Protein AF-H0EQE5-F1 (afdb_monomer_lite)

pLDDT: mean 72.57, std 26.14, range [27.83, 98.12]

Radius of gyration: 31.65 Å; chains: 1; bounding box: 50×111×102 Å

Foldseek 3Di:
DDDDDDDDDDDDDDDDDDDDDDDDDDPDCPPPPQVVCVVVLVLLVVLLVLLVVLLVLLVVLVVVDDPVVVVSVLLSVLSNLSSVLSVLSSVLCVVQVVQVVVLSVLCVLLSVLSVLLSVLLCVLSVDPVDDSVCSPPVSQVVSCVLLVHGSSVSSVLSSQLSVLSSCSSVVPPPRDPVSNVVSSVSSVSSCVSSVHDDDDDDDDDPDDPDDPPPPDDDPDDDPVSVVVVVVVVVVPPDDDDDDDDDDDDDDDDDDDDDD

Secondary structure (DSSP, 8-state):
-----------------------PPP----S-SSSTTHHHHHHHHHHHHHHHHHHHHHHHHHHSS-GGGTHHHHHHHHHHHHHHHHHHHHHHTTTSTTTHHHHHHHHHHHHHHHHHHHHHHHHHHT-TTS-HHHHHHHHHHHHHHHHTS-HHHHHHHHHHHHHHHHHHHHT-TT--HHHHHHHHHHHHHHHHHTTPPPPPSSS--PPPS---------PPPPHHHHHHHHHHHHGGG-----------PPP----PPP-

Organism: Glarea lozoyensis (strain ATCC 74030 / MF5533) (NCBI:txid1104152)

Structure (mmCIF, N/CA/C/O backbone):
data_AF-H0EQE5-F1
#
_entry.id   AF-H0EQE5-F1
#
loop_
_atom_site.group_PDB
_atom_site.id
_atom_site.type_symbol
_atom_site.label_atom_id
_atom_site.label_alt_id
_atom_site.label_comp_id
_atom_site.label_asym_id
_atom_site.label_entity_id
_atom_site.label_seq_id
_atom_site.pdbx_PDB_ins_code
_atom_site.Cartn_x
_atom_site.Cartn_y
_atom_site.Cartn_z
_atom_site.occupancy
_atom_site.B_iso_or_equiv
_atom_site.auth_seq_id
_atom_site.auth_comp_id
_atom_site.auth_asym_id
_atom_site.auth_atom_id
_atom_site.pdbx_PDB_model_num
ATOM 1 N N . MET A 1 1 ? 6.680 -78.510 -63.481 1.00 36.31 1 MET A N 1
ATOM 2 C CA . MET A 1 1 ? 7.639 -79.628 -63.321 1.00 36.31 1 MET A CA 1
ATOM 3 C C . MET A 1 1 ? 8.228 -79.570 -61.915 1.00 36.31 1 MET A C 1
ATOM 5 O O . MET A 1 1 ? 8.227 -78.499 -61.325 1.00 36.31 1 MET A O 1
ATOM 9 N N . ILE A 1 2 ? 8.617 -80.723 -61.370 1.00 36.06 2 ILE A N 1
ATOM 10 C CA . ILE A 1 2 ? 9.057 -80.965 -59.977 1.00 36.06 2 ILE A CA 1
ATOM 11 C C . ILE A 1 2 ? 10.550 -80.561 -59.876 1.00 36.06 2 ILE A C 1
ATOM 13 O O . ILE A 1 2 ? 11.268 -80.850 -60.827 1.00 36.06 2 ILE A O 1
ATOM 17 N N . THR A 1 3 ? 11.022 -79.754 -58.911 1.00 33.78 3 THR A N 1
ATOM 18 C CA . THR A 1 3 ? 11.684 -80.092 -57.608 1.00 33.78 3 THR A CA 1
ATOM 19 C C . THR A 1 3 ? 12.048 -78.770 -56.868 1.00 33.78 3 THR A C 1
ATOM 21 O O . THR A 1 3 ? 11.994 -77.715 -57.491 1.00 33.78 3 THR A O 1
ATOM 24 N N . SER A 1 4 ? 12.461 -78.675 -55.590 1.00 31.16 4 SER A N 1
ATOM 25 C CA . SER A 1 4 ? 12.313 -79.493 -54.360 1.00 31.16 4 SER A CA 1
ATOM 26 C C . SER A 1 4 ? 12.673 -78.639 -53.108 1.00 31.16 4 SER A C 1
ATOM 28 O O . SER A 1 4 ? 13.214 -77.544 -53.229 1.00 31.16 4 SER A O 1
ATOM 30 N N . ARG A 1 5 ? 12.395 -79.141 -51.893 1.00 36.81 5 ARG A N 1
ATOM 31 C CA . ARG A 1 5 ? 12.959 -78.700 -50.581 1.00 36.81 5 ARG A CA 1
ATOM 32 C C . ARG A 1 5 ? 14.069 -79.696 -50.139 1.00 36.81 5 ARG A C 1
ATOM 34 O O . ARG A 1 5 ? 14.199 -80.689 -50.858 1.00 36.81 5 ARG A O 1
ATOM 41 N N . PRO A 1 6 ? 14.832 -79.544 -49.020 1.00 47.31 6 PRO A N 1
ATOM 42 C CA . PRO A 1 6 ? 14.685 -78.677 -47.825 1.00 47.31 6 PRO A CA 1
ATOM 43 C C . PRO A 1 6 ? 15.927 -77.751 -47.617 1.00 47.31 6 PRO A C 1
ATOM 45 O O . PRO A 1 6 ? 16.469 -77.327 -48.628 1.00 47.31 6 PRO A O 1
ATOM 48 N N . SER A 1 7 ? 16.413 -77.289 -46.445 1.00 32.81 7 SER A N 1
ATOM 49 C CA . SER A 1 7 ? 16.148 -77.539 -45.002 1.00 32.81 7 SER A CA 1
ATOM 50 C C . SER A 1 7 ? 16.642 -76.390 -44.089 1.00 32.81 7 SER A C 1
ATOM 52 O O . SER A 1 7 ? 17.459 -75.570 -44.493 1.00 32.81 7 SER A O 1
ATOM 54 N N . SER A 1 8 ? 16.210 -76.398 -42.821 1.00 38.22 8 SER A N 1
ATOM 55 C CA . SER A 1 8 ? 16.889 -75.784 -41.654 1.00 38.22 8 SER A CA 1
ATOM 56 C C . SER A 1 8 ? 17.230 -76.917 -40.660 1.00 38.22 8 SER A C 1
ATOM 58 O O . SER A 1 8 ? 16.536 -77.936 -40.725 1.00 38.22 8 SER A O 1
ATOM 60 N N . PRO A 1 9 ? 18.242 -76.807 -39.764 1.00 44.25 9 PRO A N 1
ATOM 61 C CA . PRO A 1 9 ? 18.035 -76.047 -38.514 1.00 44.25 9 PRO A CA 1
ATOM 62 C C . PRO A 1 9 ? 19.282 -75.419 -37.830 1.00 44.25 9 PRO A C 1
ATOM 64 O O . PRO A 1 9 ? 20.389 -75.926 -37.930 1.00 44.25 9 PRO A O 1
ATOM 67 N N . GLY A 1 10 ? 19.027 -74.410 -36.982 1.00 32.12 10 GLY A N 1
ATOM 68 C CA . GLY A 1 10 ? 19.696 -74.216 -35.679 1.00 32.12 10 GLY A CA 1
ATOM 69 C C . GLY A 1 10 ? 21.098 -73.582 -35.612 1.00 32.12 10 GLY A C 1
ATOM 70 O O . GLY A 1 10 ? 22.036 -74.066 -36.225 1.00 32.12 10 GLY A O 1
ATOM 71 N N . ILE A 1 11 ? 21.252 -72.565 -34.746 1.00 34.12 11 ILE A N 1
ATOM 72 C CA . ILE A 1 11 ? 22.139 -72.576 -33.554 1.00 34.12 11 ILE A CA 1
ATOM 73 C C . ILE A 1 11 ? 21.967 -71.265 -32.740 1.00 34.12 11 ILE A C 1
ATOM 75 O O . ILE A 1 11 ? 22.243 -70.169 -33.208 1.00 34.12 11 ILE A O 1
ATOM 79 N N . ILE A 1 12 ? 21.431 -71.430 -31.523 1.00 34.59 12 ILE A N 1
ATOM 80 C CA . ILE A 1 12 ? 21.779 -70.798 -30.227 1.00 34.59 12 ILE A CA 1
ATOM 81 C C . ILE A 1 12 ? 22.145 -69.288 -30.178 1.00 34.59 12 ILE A C 1
ATOM 83 O O . ILE A 1 12 ? 23.171 -68.845 -30.684 1.00 34.59 12 ILE A O 1
ATOM 87 N N . ARG A 1 13 ? 21.372 -68.519 -29.386 1.00 38.59 13 ARG A N 1
ATOM 88 C CA . ARG A 1 13 ? 21.734 -67.170 -28.885 1.00 38.59 13 ARG A CA 1
ATOM 89 C C . ARG A 1 13 ? 22.815 -67.226 -27.791 1.00 38.59 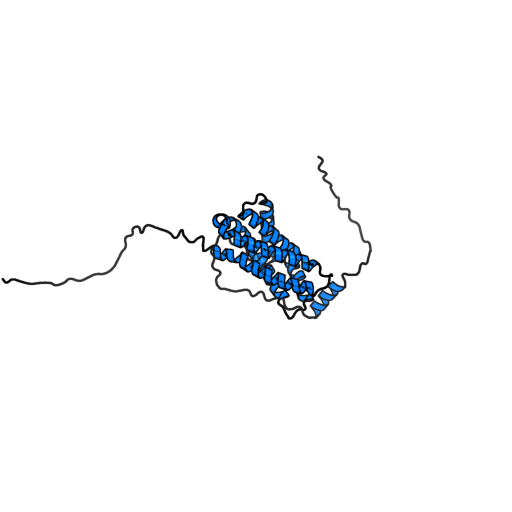13 ARG A C 1
ATOM 91 O O . ARG A 1 13 ? 22.736 -68.100 -26.930 1.00 38.59 13 ARG A O 1
ATOM 98 N N . PRO A 1 14 ? 23.625 -66.164 -27.655 1.00 36.44 14 PRO A N 1
ATOM 99 C CA . PRO A 1 14 ? 23.920 -65.593 -26.336 1.00 36.44 14 PRO A CA 1
ATOM 100 C C . PRO A 1 14 ? 23.514 -64.105 -26.219 1.00 36.44 14 PRO A C 1
ATOM 102 O O . PRO A 1 14 ? 22.784 -63.577 -27.059 1.00 36.44 14 PRO A O 1
ATOM 105 N N . ARG A 1 15 ? 23.854 -63.465 -25.089 1.00 29.44 15 ARG A N 1
ATOM 106 C CA . ARG A 1 15 ? 23.076 -62.378 -24.462 1.00 29.44 15 ARG A CA 1
ATOM 107 C C . ARG A 1 15 ? 23.956 -61.209 -23.965 1.00 29.44 15 ARG A C 1
ATOM 109 O O . ARG A 1 15 ? 24.900 -61.454 -23.233 1.00 29.44 15 ARG A O 1
ATOM 116 N N . MET A 1 16 ? 23.489 -59.979 -24.239 1.00 27.83 16 MET A N 1
ATOM 117 C CA . MET A 1 16 ? 23.736 -58.680 -23.555 1.00 27.83 16 MET A CA 1
ATOM 118 C C . MET A 1 16 ? 25.103 -57.952 -23.616 1.00 27.83 16 MET A C 1
ATOM 120 O O . MET A 1 16 ? 26.104 -58.453 -23.129 1.00 27.83 16 MET A O 1
ATOM 124 N N . HIS A 1 17 ? 24.992 -56.664 -24.009 1.00 31.02 17 HIS A N 1
ATOM 125 C CA . HIS A 1 17 ? 25.819 -55.477 -23.671 1.00 31.02 17 HIS A CA 1
ATOM 126 C C . HIS A 1 17 ? 27.288 -55.463 -24.181 1.00 31.02 17 HIS A C 1
ATOM 128 O O . HIS A 1 17 ? 27.866 -56.509 -24.431 1.00 31.02 17 HIS A O 1
ATOM 134 N N . VAL A 1 18 ? 27.940 -54.321 -24.461 1.00 32.47 18 VAL A N 1
ATOM 135 C CA . VAL A 1 18 ? 27.847 -52.950 -23.898 1.00 32.47 18 VAL A CA 1
ATOM 136 C C . VAL A 1 18 ? 27.966 -51.850 -24.988 1.00 32.47 18 VAL A C 1
ATOM 138 O O . VAL A 1 18 ? 28.614 -52.053 -26.005 1.00 32.47 18 VAL A O 1
ATOM 141 N N . ASN A 1 19 ? 27.318 -50.706 -24.727 1.00 31.19 19 ASN A N 1
ATOM 142 C CA . ASN A 1 19 ? 27.433 -49.327 -25.254 1.00 31.19 19 ASN A CA 1
ATOM 143 C C . ASN A 1 19 ? 28.415 -48.984 -26.401 1.00 31.19 19 ASN A C 1
ATOM 145 O O . ASN A 1 19 ? 29.608 -49.256 -26.311 1.00 31.19 19 ASN A O 1
ATOM 149 N N . ASN A 1 20 ? 27.959 -48.114 -27.316 1.00 32.44 20 ASN A N 1
ATOM 150 C CA . ASN A 1 20 ? 28.706 -46.887 -27.623 1.00 32.44 20 ASN A CA 1
ATOM 151 C C . ASN A 1 20 ? 27.755 -45.721 -27.969 1.00 32.44 20 ASN A C 1
ATOM 153 O O . ASN A 1 20 ? 26.658 -45.940 -28.483 1.00 32.44 20 ASN A O 1
ATOM 157 N N . GLU A 1 21 ? 28.163 -44.499 -27.645 1.00 33.28 21 GLU A N 1
ATOM 158 C CA . GLU A 1 21 ? 27.393 -43.260 -27.823 1.00 33.28 21 GLU A CA 1
ATOM 159 C C . GLU A 1 21 ? 27.530 -42.708 -29.256 1.00 33.28 21 GLU A C 1
ATOM 161 O O . GLU A 1 21 ? 28.538 -42.970 -29.906 1.00 33.28 21 GLU A O 1
ATOM 166 N N . LEU A 1 22 ? 26.566 -41.898 -29.731 1.00 33.06 22 LEU A N 1
ATOM 167 C CA . LEU A 1 22 ? 26.829 -40.530 -30.230 1.00 33.06 22 LEU A CA 1
ATOM 168 C C . LEU A 1 22 ? 25.540 -39.768 -30.640 1.00 33.06 22 LEU A C 1
ATOM 170 O O . LEU A 1 22 ? 24.749 -40.230 -31.454 1.00 33.06 22 LEU A O 1
ATOM 174 N N . VAL A 1 23 ? 25.426 -38.535 -30.130 1.00 33.84 23 VAL A N 1
ATOM 175 C CA . VAL A 1 23 ? 24.697 -37.364 -30.678 1.00 33.84 23 VAL A CA 1
ATOM 176 C C . VAL A 1 23 ? 23.202 -37.518 -31.022 1.00 33.84 23 VAL A C 1
ATOM 178 O O . VAL A 1 23 ? 22.802 -37.599 -32.182 1.00 33.84 23 VAL A O 1
ATOM 181 N N . ALA A 1 24 ? 22.354 -37.320 -30.009 1.00 32.19 24 ALA A N 1
ATOM 182 C CA . ALA A 1 24 ? 21.075 -36.637 -30.212 1.00 32.19 24 ALA A CA 1
ATOM 183 C C . ALA A 1 24 ? 21.314 -35.114 -30.195 1.00 32.19 24 ALA A C 1
ATOM 185 O O . ALA A 1 24 ? 21.783 -34.567 -29.195 1.00 32.19 24 ALA A O 1
ATOM 186 N N . THR A 1 25 ? 21.021 -34.418 -31.295 1.00 34.53 25 THR A N 1
ATOM 187 C CA . THR A 1 25 ? 21.253 -32.969 -31.410 1.00 34.53 25 THR A CA 1
ATOM 188 C C . THR A 1 25 ? 20.262 -32.185 -30.550 1.00 34.53 25 THR A C 1
ATOM 190 O O . THR A 1 25 ? 19.047 -32.284 -30.721 1.00 34.53 25 THR A O 1
ATOM 193 N N . SER A 1 26 ? 20.776 -31.372 -29.630 1.00 35.97 26 SER A N 1
ATOM 194 C CA . SER A 1 26 ? 19.971 -30.615 -28.674 1.00 35.97 26 SER A CA 1
ATOM 195 C C . SER A 1 26 ? 19.148 -29.498 -29.336 1.00 35.97 26 SER 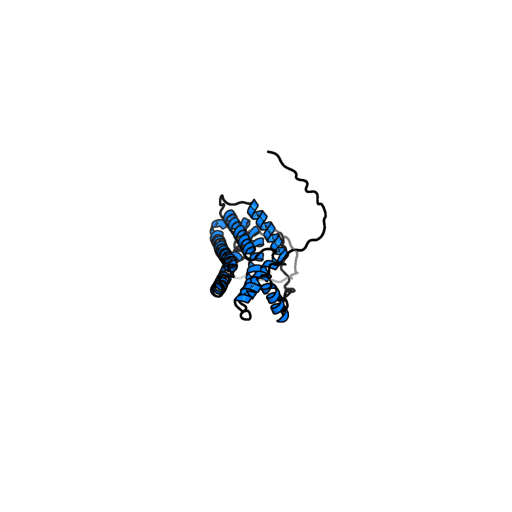A C 1
ATOM 197 O O . SER A 1 26 ? 19.675 -28.507 -29.838 1.00 35.97 26 SER A O 1
ATOM 199 N N . ARG A 1 27 ? 17.818 -29.599 -29.241 1.00 35.41 27 ARG A N 1
ATOM 200 C CA . ARG A 1 27 ? 16.918 -28.435 -29.240 1.00 35.41 27 ARG A CA 1
ATOM 201 C C . ARG A 1 27 ? 16.346 -28.297 -27.834 1.00 35.41 27 ARG A C 1
ATOM 203 O O . ARG A 1 27 ? 15.413 -29.004 -27.473 1.00 35.41 27 ARG A O 1
ATOM 210 N N . GLY A 1 28 ? 16.974 -27.445 -27.025 1.00 34.62 28 GLY A N 1
ATOM 211 C CA . GLY A 1 28 ? 16.567 -27.223 -25.636 1.00 34.62 28 GLY A CA 1
ATOM 212 C C . GLY A 1 28 ? 15.251 -26.439 -25.511 1.00 34.62 28 GLY A C 1
ATOM 213 O O . GLY A 1 28 ? 14.863 -25.733 -26.447 1.00 34.62 28 GLY A O 1
ATOM 214 N N . PRO A 1 29 ? 14.578 -26.507 -24.348 1.00 37.12 29 PRO A N 1
ATOM 215 C CA . PRO A 1 29 ? 13.386 -25.717 -24.066 1.00 37.12 29 PRO A CA 1
ATOM 216 C C . PRO A 1 29 ? 13.771 -24.260 -23.761 1.00 37.12 29 PRO A C 1
ATOM 218 O O . PRO A 1 29 ? 13.918 -23.860 -22.612 1.00 37.12 29 PRO A O 1
ATOM 221 N N . VAL A 1 30 ? 13.929 -23.440 -24.803 1.00 41.47 30 VAL A N 1
ATOM 222 C CA . VAL A 1 30 ? 14.151 -21.980 -24.665 1.00 41.47 30 VAL A CA 1
ATOM 223 C C . VAL A 1 30 ? 12.817 -21.219 -24.509 1.00 41.47 30 VAL A C 1
ATOM 225 O O . VAL A 1 30 ? 12.789 -20.005 -24.324 1.00 41.47 30 VAL A O 1
ATOM 228 N N . THR A 1 31 ? 11.686 -21.927 -24.549 1.00 43.16 31 THR A N 1
ATOM 229 C CA . THR A 1 31 ? 10.334 -21.355 -24.605 1.00 43.16 31 THR A CA 1
ATOM 230 C C . THR A 1 31 ? 9.519 -21.510 -23.320 1.00 43.16 31 THR A C 1
ATOM 232 O O . THR A 1 31 ? 8.299 -21.562 -23.420 1.00 43.16 31 THR A O 1
ATOM 235 N N . ASP A 1 32 ? 10.135 -21.537 -22.127 1.00 39.06 32 ASP A N 1
ATOM 236 C CA . ASP A 1 32 ? 9.383 -21.214 -20.897 1.00 39.06 32 ASP A CA 1
ATOM 237 C C . ASP A 1 32 ? 10.188 -20.638 -19.709 1.00 39.06 32 ASP A C 1
ATOM 239 O O . ASP A 1 32 ? 10.160 -21.141 -18.592 1.00 39.06 32 ASP A O 1
ATOM 243 N N . VAL A 1 33 ? 10.893 -19.523 -19.922 1.00 40.47 33 VAL A N 1
ATOM 244 C CA . VAL A 1 33 ? 11.322 -18.638 -18.806 1.00 40.47 33 VAL A CA 1
ATOM 245 C C . VAL A 1 33 ? 10.348 -17.452 -18.638 1.00 40.47 33 VAL A C 1
ATOM 247 O O . VAL A 1 33 ? 10.479 -16.629 -17.731 1.00 40.47 33 VAL A O 1
ATOM 250 N N . CYS A 1 34 ? 9.353 -17.347 -19.526 1.00 37.09 34 CYS A N 1
ATOM 251 C CA . CYS A 1 34 ? 8.417 -16.225 -19.589 1.00 37.09 34 CYS A CA 1
ATOM 252 C C . CYS A 1 34 ? 7.026 -16.539 -19.019 1.00 37.09 34 CYS A C 1
ATOM 254 O O . CYS A 1 34 ? 6.435 -15.619 -18.456 1.00 37.09 34 CYS A O 1
ATOM 256 N N . ALA A 1 35 ? 6.497 -17.769 -19.119 1.00 34.75 35 ALA A N 1
ATOM 257 C CA . ALA A 1 35 ? 5.221 -18.103 -18.476 1.00 34.75 35 ALA A CA 1
ATOM 258 C C . ALA A 1 35 ? 5.436 -18.430 -16.991 1.00 34.75 35 ALA A C 1
ATOM 260 O O . ALA A 1 35 ? 4.709 -17.892 -16.158 1.00 34.75 35 ALA A O 1
ATOM 261 N N . LEU A 1 36 ? 6.535 -19.122 -16.654 1.00 39.19 36 LEU A N 1
ATOM 262 C CA . LEU A 1 36 ? 7.015 -19.331 -15.272 1.00 39.19 36 LEU A CA 1
ATOM 263 C C . LEU A 1 36 ? 7.180 -18.039 -14.436 1.00 39.19 36 LEU A C 1
ATOM 265 O O . LEU A 1 36 ? 7.209 -18.097 -13.212 1.00 39.19 36 LEU A O 1
ATOM 269 N N . ARG A 1 37 ? 7.263 -16.860 -15.071 1.00 49.75 37 ARG A N 1
ATOM 270 C CA . ARG A 1 37 ? 7.261 -15.558 -14.377 1.00 49.75 37 ARG A CA 1
ATOM 271 C C . ARG A 1 37 ? 5.883 -14.934 -14.198 1.00 49.75 37 ARG A C 1
ATOM 273 O O . ARG A 1 37 ? 5.746 -14.097 -13.315 1.00 49.75 37 ARG A O 1
ATOM 280 N N . MET A 1 38 ? 4.869 -15.280 -14.994 1.00 45.75 38 MET A N 1
ATOM 281 C CA . MET A 1 38 ? 3.547 -14.653 -14.842 1.00 45.75 38 MET A CA 1
ATOM 282 C C . MET A 1 38 ? 2.873 -15.039 -13.523 1.00 45.75 38 MET A C 1
ATOM 284 O O . MET A 1 38 ? 2.169 -14.212 -12.954 1.00 45.75 38 MET A O 1
ATOM 288 N N . GLU A 1 39 ? 3.165 -16.226 -12.990 1.00 48.41 39 GLU A N 1
ATOM 289 C CA . GLU A 1 39 ? 2.720 -16.667 -11.662 1.00 48.41 39 GLU A CA 1
ATOM 290 C C . GLU A 1 39 ? 3.280 -15.785 -10.529 1.00 48.41 39 GLU A C 1
ATOM 292 O O . GLU A 1 39 ? 2.546 -15.439 -9.606 1.00 48.41 39 GLU A O 1
ATOM 297 N N . GLU A 1 40 ? 4.520 -15.291 -10.644 1.00 48.34 40 GLU A N 1
ATOM 298 C CA . GLU A 1 40 ? 5.070 -14.291 -9.712 1.00 48.34 40 GLU A CA 1
ATOM 299 C C . GLU A 1 40 ? 4.361 -12.923 -9.838 1.00 48.34 40 GLU A C 1
ATOM 301 O O . GLU A 1 40 ? 4.185 -12.212 -8.845 1.00 48.34 40 GLU A O 1
ATOM 306 N N . LEU A 1 41 ? 3.900 -12.555 -11.043 1.00 57.00 41 LEU A N 1
ATOM 307 C CA . LEU A 1 41 ? 3.197 -11.288 -11.300 1.00 57.00 41 LEU A CA 1
ATOM 308 C C . LEU A 1 41 ? 1.776 -11.251 -10.714 1.00 57.00 41 LEU A C 1
ATOM 310 O O . LEU A 1 41 ? 1.280 -10.160 -10.413 1.00 57.00 41 LEU A O 1
ATOM 314 N N . PHE A 1 42 ? 1.139 -12.406 -10.468 1.00 61.88 42 PHE A N 1
ATOM 315 C CA . PHE A 1 42 ? -0.127 -12.465 -9.720 1.00 61.88 42 PHE A CA 1
ATOM 316 C C . PHE A 1 42 ? -0.001 -11.882 -8.307 1.00 61.88 42 PHE A C 1
ATOM 318 O O . PHE A 1 42 ? -1.008 -11.436 -7.756 1.00 61.88 42 PHE A O 1
ATOM 325 N N . GLY A 1 43 ? 1.211 -11.813 -7.740 1.00 79.38 43 GLY A N 1
ATOM 326 C CA . GLY A 1 43 ? 1.459 -11.173 -6.449 1.00 79.38 43 GLY A CA 1
ATOM 327 C C . GLY A 1 43 ? 0.972 -9.721 -6.398 1.00 79.38 43 GLY A C 1
ATOM 328 O O . GLY A 1 43 ? 0.341 -9.330 -5.420 1.00 79.38 43 GLY A O 1
ATOM 329 N N . CYS A 1 44 ? 1.166 -8.933 -7.463 1.00 90.31 44 CYS A N 1
ATOM 330 C CA . CYS A 1 44 ? 0.663 -7.556 -7.507 1.00 90.31 44 CYS A CA 1
ATOM 331 C C . CYS A 1 44 ? -0.872 -7.511 -7.470 1.00 90.31 44 CYS A C 1
ATOM 333 O O . CYS A 1 44 ? -1.453 -6.831 -6.627 1.00 90.31 44 CYS A O 1
ATOM 335 N N . TRP A 1 45 ? -1.542 -8.281 -8.330 1.00 91.56 45 TRP A N 1
ATOM 336 C CA . TRP A 1 45 ? -3.006 -8.287 -8.416 1.00 91.56 45 TRP A CA 1
ATOM 337 C C . TRP A 1 45 ? -3.683 -8.865 -7.164 1.00 91.56 45 TRP A C 1
ATOM 339 O O . TRP A 1 45 ? -4.684 -8.327 -6.685 1.00 91.56 45 TRP A O 1
ATOM 349 N N . GLN A 1 46 ? -3.131 -9.940 -6.592 1.00 91.25 46 GLN A N 1
ATOM 350 C CA . GLN A 1 46 ? -3.644 -10.545 -5.363 1.00 91.25 46 GLN A CA 1
ATOM 351 C C . GLN A 1 46 ? -3.555 -9.567 -4.186 1.00 91.25 46 GLN A C 1
ATOM 353 O O . GLN A 1 46 ? -4.510 -9.431 -3.419 1.00 91.25 46 GLN A O 1
ATOM 358 N N . GLU A 1 47 ? -2.431 -8.866 -4.056 1.00 92.94 47 GLU A N 1
ATOM 359 C CA . GLU A 1 47 ? -2.221 -7.917 -2.968 1.00 92.94 47 GLU A CA 1
ATOM 360 C C . GLU A 1 47 ? -2.975 -6.592 -3.197 1.00 92.94 47 GLU A C 1
ATOM 362 O O . GLU A 1 47 ? -3.447 -6.013 -2.222 1.00 92.94 47 GLU A O 1
ATOM 367 N N . ALA A 1 48 ? -3.256 -6.190 -4.446 1.00 96.50 48 ALA A N 1
ATOM 368 C CA . ALA A 1 48 ? -4.214 -5.116 -4.749 1.00 96.50 48 ALA A CA 1
ATOM 369 C C . ALA A 1 48 ? -5.630 -5.454 -4.245 1.00 96.50 48 ALA A C 1
ATOM 371 O O . ALA A 1 48 ? -6.267 -4.658 -3.558 1.00 96.50 48 ALA A O 1
ATOM 372 N N . ARG A 1 49 ? -6.108 -6.680 -4.505 1.00 95.81 49 ARG A N 1
ATOM 373 C CA . ARG A 1 49 ? -7.405 -7.159 -3.986 1.00 95.81 49 ARG A CA 1
ATOM 374 C C . ARG A 1 49 ? -7.428 -7.293 -2.462 1.00 95.81 49 ARG A C 1
ATOM 376 O O . ARG A 1 49 ? -8.496 -7.185 -1.863 1.00 95.81 49 ARG A O 1
ATOM 383 N N . ARG A 1 50 ? -6.281 -7.546 -1.822 1.00 95.19 50 ARG A N 1
ATOM 384 C CA . ARG A 1 50 ? -6.164 -7.514 -0.356 1.00 95.19 50 ARG A CA 1
ATOM 385 C C . ARG A 1 50 ? -6.269 -6.079 0.163 1.00 95.19 50 ARG A C 1
ATOM 387 O O . ARG A 1 50 ? -7.012 -5.846 1.112 1.00 95.19 50 ARG A O 1
ATOM 394 N N . ALA A 1 51 ? -5.591 -5.137 -0.490 1.00 97.69 51 ALA A N 1
ATOM 395 C CA . ALA A 1 51 ? -5.662 -3.718 -0.164 1.00 97.69 51 ALA A CA 1
ATOM 396 C C . ALA A 1 51 ? -7.095 -3.165 -0.294 1.00 97.69 51 ALA A C 1
ATOM 398 O O . ALA A 1 51 ? -7.514 -2.449 0.605 1.00 97.69 51 ALA A O 1
ATOM 399 N N . ASP A 1 52 ? -7.880 -3.572 -1.304 1.00 97.75 52 ASP A N 1
ATOM 400 C CA . ASP A 1 52 ? -9.310 -3.202 -1.419 1.00 97.75 52 ASP A CA 1
ATOM 401 C C . ASP A 1 52 ? -10.150 -3.640 -0.217 1.00 97.75 52 ASP A C 1
ATOM 403 O O . ASP A 1 52 ? -10.976 -2.887 0.292 1.00 97.75 52 ASP A O 1
ATOM 407 N N . LYS A 1 53 ? -9.974 -4.889 0.231 1.00 97.25 53 LYS A N 1
ATOM 408 C CA . LYS A 1 53 ? -10.720 -5.413 1.384 1.00 97.25 53 LYS A CA 1
ATOM 409 C C . LYS A 1 53 ? -10.372 -4.639 2.650 1.00 97.25 53 LYS A C 1
ATOM 411 O O . LYS A 1 53 ? -11.256 -4.302 3.434 1.00 97.25 53 LYS A O 1
ATOM 416 N N . ILE A 1 54 ? -9.085 -4.344 2.825 1.00 97.94 54 ILE A N 1
ATOM 417 C CA . ILE A 1 54 ? -8.584 -3.581 3.964 1.00 97.94 54 ILE A CA 1
ATOM 418 C C . ILE A 1 54 ? -9.097 -2.141 3.906 1.00 97.94 54 ILE A C 1
ATOM 420 O O . ILE A 1 54 ? -9.625 -1.677 4.909 1.00 97.94 54 ILE A O 1
ATOM 424 N N . SER A 1 55 ? -9.024 -1.448 2.764 1.00 97.44 55 SER A N 1
ATOM 425 C CA . SER A 1 55 ? -9.557 -0.085 2.639 1.00 97.44 55 SER A CA 1
ATOM 426 C C . SER A 1 55 ? -11.070 -0.038 2.856 1.00 97.44 55 SER A C 1
ATOM 428 O O . SER A 1 55 ? -11.538 0.842 3.569 1.00 97.44 55 SER A O 1
ATOM 430 N N . ALA A 1 56 ? -11.834 -1.017 2.361 1.00 97.38 56 ALA A N 1
ATOM 431 C CA . ALA A 1 56 ? -13.269 -1.111 2.633 1.00 97.38 56 ALA A CA 1
ATOM 432 C C . ALA A 1 56 ? -13.583 -1.268 4.136 1.00 97.38 56 ALA A C 1
ATOM 434 O O . ALA A 1 56 ? -14.482 -0.601 4.645 1.00 97.38 56 ALA A O 1
ATOM 435 N N . ARG A 1 57 ? -12.827 -2.095 4.876 1.00 96.12 57 ARG A N 1
ATOM 436 C CA . ARG A 1 57 ? -12.987 -2.225 6.339 1.00 96.12 57 ARG A CA 1
ATOM 437 C C . ARG A 1 57 ? -12.512 -0.977 7.088 1.00 96.12 57 ARG A C 1
ATOM 439 O O . ARG A 1 57 ? -13.210 -0.520 7.985 1.00 96.12 57 ARG A O 1
ATOM 446 N N . LEU A 1 58 ? -11.387 -0.380 6.690 1.00 96.19 58 LEU A N 1
ATOM 447 C CA . LEU A 1 58 ? -10.896 0.890 7.241 1.00 96.19 58 LEU A CA 1
ATOM 448 C C . LEU A 1 58 ? -11.879 2.045 7.014 1.00 96.19 58 LEU A C 1
ATOM 450 O O . LEU A 1 58 ? -11.985 2.919 7.867 1.00 96.19 58 LEU A O 1
ATOM 454 N N . LEU A 1 59 ? -12.603 2.052 5.893 1.00 95.88 59 LEU A N 1
ATOM 455 C CA . LEU A 1 59 ? -13.635 3.043 5.605 1.00 95.88 59 LEU A CA 1
ATOM 456 C C . LEU A 1 59 ? -14.809 2.930 6.586 1.00 95.88 59 LEU A C 1
ATOM 458 O O . LEU A 1 59 ? -15.224 3.957 7.111 1.00 95.88 59 LEU A O 1
ATOM 462 N N . VAL A 1 60 ? -15.280 1.710 6.879 1.00 95.06 60 VAL A N 1
ATOM 463 C CA . VAL A 1 60 ? -16.307 1.462 7.913 1.00 95.06 60 VAL A CA 1
ATOM 464 C C . VAL A 1 60 ? -15.800 1.893 9.291 1.00 95.06 60 VAL A C 1
ATOM 466 O O . VAL A 1 60 ? -16.470 2.648 9.985 1.00 95.06 60 VAL A O 1
ATOM 469 N N . ILE A 1 61 ? -14.578 1.494 9.657 1.00 94.12 61 ILE A N 1
ATOM 470 C CA . ILE A 1 61 ? -13.931 1.907 10.912 1.00 94.12 61 ILE A CA 1
ATOM 471 C C . ILE A 1 61 ? -13.877 3.444 11.023 1.00 94.12 61 ILE A C 1
ATOM 473 O O . ILE A 1 61 ? -14.169 3.991 12.080 1.00 94.12 61 ILE A O 1
ATOM 477 N N . ARG A 1 62 ? -13.566 4.154 9.929 1.00 93.69 62 ARG A N 1
ATOM 478 C CA . ARG A 1 62 ? -13.532 5.626 9.877 1.00 93.69 62 ARG A CA 1
ATOM 479 C C . ARG A 1 62 ? -14.914 6.276 10.004 1.00 93.69 62 ARG A C 1
ATOM 481 O O . ARG A 1 62 ? -14.989 7.397 10.479 1.00 93.69 62 ARG A O 1
ATOM 488 N N . THR A 1 63 ? -15.985 5.652 9.513 1.00 93.00 63 THR A N 1
ATOM 489 C CA . THR A 1 63 ? -17.343 6.232 9.591 1.00 93.00 63 THR A CA 1
ATOM 490 C C . THR A 1 63 ? -18.021 6.011 10.939 1.00 93.00 63 THR A C 1
ATOM 492 O O . THR A 1 63 ? -18.946 6.742 11.264 1.00 93.00 63 THR A O 1
ATOM 495 N N . GLU A 1 64 ? -17.560 5.025 11.707 1.00 92.56 64 GLU A N 1
ATOM 496 C CA . GLU A 1 64 ? -18.093 4.647 13.026 1.00 92.56 64 GLU A CA 1
ATOM 497 C C . GLU A 1 64 ? -17.277 5.242 14.197 1.00 92.56 64 GLU A C 1
ATOM 499 O O . GLU A 1 64 ? -17.602 5.016 15.361 1.00 92.56 64 GLU A O 1
ATOM 504 N N . LEU A 1 65 ? -16.192 5.973 13.908 1.00 90.81 65 LEU A N 1
ATOM 505 C CA . LEU A 1 65 ? -15.312 6.605 14.895 1.00 90.81 65 LEU A CA 1
ATOM 506 C C . LEU A 1 65 ? -15.284 8.129 14.721 1.00 90.81 65 LEU A C 1
ATOM 508 O O . LEU A 1 65 ? -15.255 8.635 13.601 1.00 90.81 65 LEU A O 1
ATOM 512 N N . ASP A 1 66 ? -15.242 8.844 15.846 1.00 82.25 66 ASP A N 1
ATOM 513 C CA . ASP A 1 66 ? -15.249 10.311 15.893 1.00 82.25 66 ASP A CA 1
ATOM 514 C C . ASP A 1 66 ? -13.991 10.962 15.279 1.00 82.25 66 ASP A C 1
ATOM 516 O O . ASP A 1 66 ? -12.953 10.327 15.069 1.00 82.25 66 ASP A O 1
ATOM 520 N N . GLU A 1 67 ? -14.040 12.286 15.093 1.00 72.00 67 GLU A N 1
ATOM 521 C CA . GLU A 1 67 ? -12.954 13.104 14.522 1.00 72.00 67 GLU A CA 1
ATOM 522 C C . GLU A 1 67 ? -11.591 12.925 15.221 1.00 72.00 67 GLU A C 1
ATOM 524 O O . GLU A 1 67 ? -10.549 13.035 14.580 1.00 72.00 67 GLU A O 1
ATOM 529 N N . HIS A 1 68 ? -11.572 12.530 16.500 1.00 74.50 68 HIS A N 1
ATOM 530 C CA . HIS A 1 68 ? -10.362 12.214 17.275 1.00 74.50 68 HIS A CA 1
ATOM 531 C C . HIS A 1 68 ? -9.446 11.143 16.633 1.00 74.50 68 HIS A C 1
ATOM 533 O O . HIS A 1 68 ? -8.289 10.995 17.036 1.00 74.50 68 HIS A O 1
ATOM 539 N N . TYR A 1 69 ? -9.923 10.400 15.628 1.00 78.75 69 TYR A N 1
ATOM 540 C CA . TYR A 1 69 ? -9.163 9.371 14.916 1.00 78.75 69 TYR A CA 1
ATOM 541 C C . TYR A 1 69 ? -8.738 9.779 13.488 1.00 78.75 69 TYR A C 1
ATOM 543 O O . TYR A 1 69 ? -8.613 8.919 12.615 1.00 78.75 69 TYR A O 1
ATOM 551 N N . GLU A 1 70 ? -8.433 11.063 13.237 1.00 77.94 70 GLU A N 1
ATOM 552 C CA . GLU A 1 70 ? -7.995 11.593 11.920 1.00 77.94 70 GLU A CA 1
ATOM 553 C C . GLU A 1 70 ? -6.940 10.730 11.195 1.00 77.94 70 GLU A C 1
ATOM 555 O O . GLU A 1 70 ? -6.947 10.582 9.969 1.00 77.94 70 GLU A O 1
ATOM 560 N N . HIS A 1 71 ? -6.040 10.111 11.964 1.00 85.75 71 HIS A N 1
ATOM 561 C CA . HIS A 1 71 ? -4.962 9.246 11.490 1.00 85.75 71 HIS A CA 1
ATOM 562 C C . HIS A 1 71 ? -5.443 7.981 10.738 1.00 85.75 71 HIS A C 1
ATOM 564 O O . HIS A 1 71 ? -4.665 7.420 9.959 1.00 85.75 71 HIS A O 1
ATOM 570 N N . ILE A 1 72 ? -6.718 7.579 10.865 1.00 93.38 72 ILE A N 1
ATOM 571 C CA . ILE A 1 72 ? -7.340 6.549 10.009 1.00 93.38 72 ILE A CA 1
ATOM 572 C C . ILE A 1 72 ? -7.304 6.977 8.541 1.00 93.38 72 ILE A C 1
ATOM 574 O O . ILE A 1 72 ? -6.920 6.187 7.677 1.00 93.38 72 ILE A O 1
ATOM 578 N N . SER A 1 73 ? -7.650 8.234 8.248 1.00 93.44 73 SER A N 1
ATOM 579 C CA . SER A 1 73 ? -7.720 8.757 6.878 1.00 93.44 73 SER A CA 1
ATOM 580 C C . SER A 1 73 ? -6.365 8.709 6.170 1.00 93.44 73 SER A C 1
ATOM 582 O O . SER A 1 73 ? -6.310 8.438 4.971 1.00 93.44 73 SER A O 1
ATOM 584 N N . ALA A 1 74 ? -5.267 8.900 6.910 1.00 94.69 74 ALA A N 1
ATOM 585 C CA . ALA A 1 74 ? -3.914 8.769 6.377 1.00 94.69 74 ALA A CA 1
ATOM 586 C C . ALA A 1 74 ? -3.587 7.318 5.983 1.00 94.69 74 ALA A C 1
ATOM 588 O O . ALA A 1 74 ? -3.096 7.083 4.880 1.00 94.69 74 ALA A O 1
ATOM 589 N N . VAL A 1 75 ? -3.895 6.332 6.837 1.00 96.62 75 VAL A N 1
ATOM 590 C CA . VAL A 1 75 ? -3.678 4.911 6.503 1.00 96.62 75 VAL A CA 1
ATOM 591 C C . VAL A 1 75 ? -4.586 4.478 5.351 1.00 96.62 75 VAL A C 1
ATOM 593 O O . VAL A 1 75 ? -4.098 3.883 4.395 1.00 96.62 75 VAL A O 1
ATOM 596 N N . LEU A 1 76 ? -5.877 4.823 5.394 1.00 97.19 76 LEU A N 1
ATOM 597 C CA . LEU A 1 76 ? -6.851 4.509 4.345 1.00 97.19 76 LEU A CA 1
ATOM 598 C C . LEU A 1 76 ? -6.391 5.021 2.969 1.00 97.19 76 LEU A C 1
ATOM 600 O O . LEU A 1 76 ? -6.318 4.241 2.019 1.00 97.19 76 LEU A O 1
ATOM 604 N N . LYS A 1 77 ? -6.006 6.302 2.880 1.00 96.88 77 LYS A N 1
ATOM 605 C CA . LYS A 1 77 ? -5.516 6.937 1.647 1.00 96.88 77 LYS A CA 1
ATOM 606 C C . LYS A 1 77 ? -4.337 6.183 1.033 1.00 96.88 77 LYS A C 1
ATOM 608 O O . LYS A 1 77 ? -4.331 5.941 -0.175 1.00 96.88 77 LYS A O 1
ATOM 613 N N . GLU A 1 78 ? -3.338 5.824 1.838 1.00 97.69 78 GLU A N 1
ATOM 614 C CA . GLU A 1 78 ? -2.138 5.154 1.331 1.00 97.69 78 GLU A CA 1
ATOM 615 C C . GLU A 1 78 ? -2.383 3.658 1.040 1.00 97.69 78 GLU A C 1
ATOM 617 O O . GLU A 1 78 ? -1.809 3.120 0.093 1.00 97.69 78 GLU A O 1
ATOM 622 N N . VAL A 1 79 ? -3.309 2.989 1.743 1.00 98.06 79 VAL A N 1
ATOM 623 C CA . VAL A 1 79 ? -3.778 1.637 1.369 1.00 98.06 79 VAL A CA 1
ATOM 624 C C . VAL A 1 79 ? -4.461 1.669 -0.003 1.00 98.06 79 VAL A C 1
ATOM 626 O O . VAL A 1 79 ? -4.083 0.899 -0.887 1.00 98.06 79 VAL A O 1
ATOM 629 N N . GLU A 1 80 ? -5.396 2.593 -0.240 1.00 98.12 80 GLU A N 1
ATOM 630 C CA . GLU A 1 80 ? -6.036 2.763 -1.553 1.00 98.12 80 GLU A CA 1
ATOM 631 C C . GLU A 1 80 ? -5.036 3.143 -2.656 1.00 98.12 80 GLU A C 1
ATOM 633 O O . GLU A 1 80 ? -5.124 2.649 -3.781 1.00 98.12 80 GLU A O 1
ATOM 638 N N . CYS A 1 81 ? -4.072 4.015 -2.344 1.00 97.88 81 CYS A N 1
ATOM 639 C CA . CYS A 1 81 ? -3.001 4.397 -3.262 1.00 97.88 81 CYS A CA 1
ATOM 640 C C . CYS A 1 81 ? -2.183 3.173 -3.687 1.00 97.88 81 CYS A C 1
ATOM 642 O O . CYS A 1 81 ? -2.008 2.925 -4.881 1.00 97.88 81 CYS A O 1
ATOM 644 N N . SER A 1 82 ? -1.780 2.349 -2.717 1.00 97.50 82 SER A N 1
ATOM 645 C CA . SER A 1 82 ? -1.049 1.111 -2.971 1.00 97.50 82 SER A CA 1
ATOM 646 C C . SER A 1 82 ? -1.872 0.106 -3.789 1.00 97.50 82 SER A C 1
ATOM 648 O O . SER A 1 82 ? -1.338 -0.515 -4.706 1.00 97.50 82 SER A O 1
ATOM 650 N N . SER A 1 83 ? -3.187 0.017 -3.546 1.00 97.81 83 SER A N 1
ATOM 651 C CA . SER A 1 83 ? -4.115 -0.806 -4.330 1.00 97.81 83 SER A CA 1
ATOM 652 C C . SER A 1 83 ? -4.132 -0.403 -5.811 1.00 97.81 83 SER A C 1
ATOM 654 O O . SER A 1 83 ? -4.009 -1.261 -6.688 1.00 97.81 83 SER A O 1
ATOM 656 N N . ARG A 1 84 ? -4.250 0.901 -6.105 1.00 97.94 84 ARG A N 1
ATOM 657 C CA . ARG A 1 84 ? -4.213 1.433 -7.481 1.00 97.94 84 ARG A CA 1
ATOM 658 C C . ARG A 1 84 ? -2.878 1.116 -8.160 1.00 97.94 84 ARG A C 1
ATOM 660 O O . ARG A 1 84 ? -2.871 0.432 -9.178 1.00 97.94 84 ARG A O 1
ATOM 667 N N . LEU A 1 85 ? -1.762 1.478 -7.524 1.00 97.62 85 LEU A N 1
ATOM 668 C CA . LEU A 1 85 ? -0.410 1.269 -8.060 1.00 97.62 85 LEU A CA 1
ATOM 669 C C . LEU A 1 85 ? -0.085 -0.208 -8.344 1.00 97.62 85 LEU A C 1
ATOM 671 O O . LEU A 1 85 ? 0.643 -0.512 -9.289 1.00 97.62 85 LEU A O 1
ATOM 675 N N . LEU A 1 86 ? -0.616 -1.138 -7.544 1.00 96.44 86 LEU A N 1
ATOM 676 C CA . LEU A 1 86 ? -0.450 -2.574 -7.773 1.00 96.44 86 LEU A CA 1
ATOM 677 C C . LEU A 1 86 ? -1.244 -3.090 -8.986 1.00 96.44 86 LEU A C 1
ATOM 679 O O . LEU A 1 86 ? -0.754 -3.995 -9.665 1.00 96.44 86 LEU A O 1
ATOM 683 N N . ARG A 1 87 ? -2.422 -2.522 -9.293 1.00 95.44 87 ARG A N 1
ATOM 684 C CA . ARG A 1 87 ? -3.127 -2.803 -10.562 1.00 95.44 87 ARG A CA 1
ATOM 685 C C . ARG A 1 87 ? -2.395 -2.195 -11.742 1.00 95.44 87 ARG A C 1
ATOM 687 O O . ARG A 1 87 ? -2.116 -2.920 -12.687 1.00 95.44 87 ARG A O 1
ATOM 694 N N . ASP A 1 88 ? -2.000 -0.927 -11.637 1.00 94.75 88 ASP A N 1
ATOM 695 C CA . ASP A 1 88 ? -1.263 -0.235 -12.695 1.00 94.75 88 ASP A CA 1
ATOM 696 C C . ASP A 1 88 ? -0.000 -1.027 -13.082 1.00 94.75 88 ASP A C 1
ATOM 698 O O . ASP A 1 88 ? 0.262 -1.258 -14.259 1.00 94.75 88 ASP A O 1
ATOM 702 N N . LEU A 1 89 ? 0.760 -1.533 -12.102 1.00 93.94 89 LEU A N 1
ATOM 703 C CA . LEU A 1 89 ? 1.895 -2.429 -12.358 1.00 93.94 89 LEU A CA 1
ATOM 704 C C . LEU A 1 89 ? 1.490 -3.715 -13.083 1.00 93.94 89 LEU A C 1
ATOM 706 O O . LEU A 1 89 ? 2.143 -4.084 -14.061 1.00 93.94 89 LEU A O 1
ATOM 710 N N . TYR A 1 90 ? 0.432 -4.382 -12.615 1.00 92.81 90 TYR A N 1
ATOM 711 C CA . TYR A 1 90 ? -0.063 -5.624 -13.207 1.00 92.81 90 TYR A CA 1
ATOM 712 C C . TYR A 1 90 ? -0.473 -5.438 -14.675 1.00 92.81 90 TYR A C 1
ATOM 714 O O . TYR A 1 90 ? -0.013 -6.185 -15.541 1.00 92.81 90 TYR A O 1
ATOM 722 N N . ASP A 1 91 ? -1.250 -4.396 -14.966 1.00 92.75 91 ASP A N 1
ATOM 723 C CA . ASP A 1 91 ? -1.748 -4.071 -16.305 1.00 92.75 91 ASP A CA 1
ATOM 724 C C . ASP A 1 91 ? -0.619 -3.620 -17.254 1.00 92.75 91 ASP A C 1
ATOM 726 O O . ASP A 1 91 ? -0.679 -3.843 -18.467 1.00 92.75 91 ASP A O 1
ATOM 730 N N . LEU A 1 92 ? 0.467 -3.052 -16.715 1.00 92.75 92 LEU A N 1
ATOM 731 C CA . LEU A 1 92 ? 1.660 -2.681 -17.478 1.00 92.75 92 LEU A CA 1
ATOM 732 C C . LEU A 1 92 ? 2.598 -3.862 -17.796 1.00 92.75 92 LEU A C 1
ATOM 734 O O . LEU A 1 92 ? 3.378 -3.766 -18.752 1.00 92.75 92 LEU A O 1
ATOM 738 N N . PHE A 1 93 ? 2.561 -4.980 -17.059 1.00 90.31 93 PHE A N 1
ATOM 739 C CA . PHE A 1 93 ? 3.487 -6.097 -17.308 1.00 90.31 93 PHE A CA 1
ATOM 740 C C . PHE A 1 93 ? 3.351 -6.729 -18.713 1.00 90.31 93 PHE A C 1
ATOM 742 O O . PHE A 1 93 ? 4.388 -6.951 -19.349 1.00 90.31 93 PHE A O 1
ATOM 749 N N . PRO A 1 94 ? 2.143 -6.983 -19.270 1.00 89.62 94 PRO A N 1
ATOM 750 C CA . PRO A 1 94 ? 1.989 -7.484 -20.640 1.00 89.62 94 PRO A CA 1
ATOM 751 C C . PRO A 1 94 ? 2.491 -6.505 -21.710 1.00 89.62 94 PRO A C 1
ATOM 753 O O . PRO A 1 94 ? 2.967 -6.940 -22.763 1.00 89.62 94 PRO A O 1
ATOM 756 N N . ILE A 1 95 ? 2.413 -5.200 -21.437 1.00 92.38 95 ILE A N 1
ATOM 757 C CA . ILE A 1 95 ? 2.849 -4.123 -22.337 1.00 92.38 95 ILE A CA 1
ATOM 758 C C . ILE A 1 95 ? 4.382 -4.024 -22.339 1.00 92.38 95 ILE A C 1
ATOM 760 O O . ILE A 1 95 ? 5.009 -3.844 -23.383 1.00 92.38 95 ILE A O 1
ATOM 764 N N . TYR A 1 96 ? 5.009 -4.194 -21.174 1.00 91.44 96 TYR A N 1
ATOM 765 C CA . TYR A 1 96 ? 6.442 -3.979 -20.970 1.00 91.44 96 TYR A CA 1
ATOM 766 C C . TYR A 1 96 ? 7.221 -5.261 -20.628 1.00 91.44 96 TYR A C 1
ATOM 768 O O . TYR A 1 96 ? 8.239 -5.198 -19.939 1.00 91.44 96 TYR A O 1
ATOM 776 N N . ARG A 1 97 ? 6.796 -6.420 -21.162 1.00 88.94 97 ARG A N 1
ATOM 777 C CA . ARG A 1 97 ? 7.360 -7.766 -20.890 1.00 88.94 97 ARG A CA 1
ATOM 778 C C . ARG A 1 97 ? 8.890 -7.841 -20.851 1.00 88.94 97 ARG A C 1
ATOM 780 O O . ARG A 1 97 ? 9.443 -8.450 -19.943 1.00 88.94 97 ARG A O 1
ATOM 787 N N . SER A 1 98 ? 9.589 -7.197 -21.789 1.00 88.94 98 SER A N 1
ATOM 788 C CA . SER A 1 98 ? 11.063 -7.199 -21.849 1.00 88.94 98 SER A CA 1
ATOM 789 C C . SER A 1 98 ? 11.750 -6.467 -20.686 1.00 88.94 98 SER A C 1
ATOM 791 O O . SER A 1 98 ? 12.933 -6.690 -20.438 1.00 88.94 98 SER A O 1
ATOM 793 N N . ARG A 1 99 ? 11.023 -5.607 -19.960 1.00 88.62 99 ARG A N 1
ATOM 794 C CA . ARG A 1 99 ? 11.492 -4.841 -18.792 1.00 88.62 99 ARG A CA 1
ATOM 795 C C . ARG A 1 99 ? 11.011 -5.405 -17.454 1.00 88.62 99 ARG A C 1
ATOM 797 O O . ARG A 1 99 ? 11.608 -5.082 -16.433 1.00 88.62 99 ARG A O 1
ATOM 804 N N . VAL A 1 100 ? 10.011 -6.291 -17.446 1.00 88.94 100 VAL A N 1
ATOM 805 C CA . VAL A 1 100 ? 9.532 -6.993 -16.237 1.00 88.94 100 VAL A CA 1
ATOM 806 C C . VAL A 1 100 ? 10.670 -7.592 -15.383 1.00 88.94 100 VAL A C 1
ATOM 808 O O . VAL A 1 100 ? 10.645 -7.389 -14.168 1.00 88.94 100 VAL A O 1
ATOM 811 N N . PRO A 1 101 ? 11.725 -8.229 -15.944 1.00 86.12 101 PRO A N 1
ATOM 812 C CA . PRO A 1 101 ? 12.836 -8.747 -15.138 1.00 86.12 101 PRO A CA 1
ATOM 813 C C . PRO A 1 101 ? 13.548 -7.691 -14.276 1.00 86.12 101 PRO A C 1
ATOM 815 O O . PRO A 1 101 ? 14.061 -8.025 -13.214 1.00 86.12 101 PRO A O 1
ATOM 818 N N . MET A 1 102 ? 13.566 -6.423 -14.708 1.00 87.50 102 MET A N 1
ATOM 819 C CA . MET A 1 102 ? 14.230 -5.324 -13.994 1.00 87.50 102 MET A CA 1
ATOM 820 C C . MET A 1 102 ? 13.462 -4.913 -12.731 1.00 87.50 102 MET A C 1
ATOM 822 O O . MET A 1 102 ? 14.073 -4.524 -11.739 1.00 87.50 102 MET A O 1
ATOM 826 N N . VAL A 1 103 ? 12.128 -5.010 -12.755 1.00 90.12 103 VAL A N 1
ATOM 827 C CA . VAL A 1 103 ? 11.271 -4.655 -11.612 1.00 90.12 103 VAL A CA 1
ATOM 828 C C . VAL A 1 103 ? 11.016 -5.817 -10.659 1.00 90.12 103 VAL A C 1
ATOM 830 O O . VAL A 1 103 ? 10.829 -5.573 -9.468 1.00 90.12 103 VAL A O 1
ATOM 833 N N . LEU A 1 104 ? 11.074 -7.068 -11.133 1.00 87.31 104 LEU A N 1
ATOM 834 C CA . LEU A 1 104 ? 10.899 -8.255 -10.284 1.00 87.31 104 LEU A CA 1
ATOM 835 C C . LEU A 1 104 ? 11.863 -8.269 -9.086 1.00 87.31 104 LEU A C 1
ATOM 837 O O . LEU A 1 104 ? 11.440 -8.584 -7.978 1.00 87.31 104 LEU A O 1
ATOM 841 N N . TYR A 1 105 ? 13.114 -7.836 -9.274 1.00 85.81 105 TYR A N 1
ATOM 842 C CA . TYR A 1 105 ? 14.095 -7.693 -8.190 1.00 85.81 105 TYR A CA 1
ATOM 843 C C . TYR A 1 105 ? 13.590 -6.812 -7.030 1.00 85.81 105 TYR A C 1
ATOM 845 O O . TYR A 1 105 ? 13.697 -7.188 -5.862 1.00 85.81 105 TYR A O 1
ATOM 853 N N . TYR A 1 106 ? 12.991 -5.660 -7.342 1.00 90.69 106 TYR A N 1
ATOM 854 C CA . TYR A 1 106 ? 12.433 -4.756 -6.334 1.00 90.69 106 TYR A CA 1
ATOM 855 C C . TYR A 1 106 ? 11.115 -5.296 -5.760 1.00 90.69 106 TYR A C 1
ATOM 857 O O . TYR A 1 106 ? 10.899 -5.244 -4.549 1.00 90.69 106 TYR A O 1
ATOM 865 N N . LEU A 1 107 ? 10.255 -5.892 -6.592 1.00 90.69 107 LEU A N 1
ATOM 866 C CA . LEU A 1 107 ? 8.977 -6.464 -6.155 1.00 90.69 107 LEU A CA 1
ATOM 867 C C . LEU A 1 107 ? 9.154 -7.652 -5.193 1.00 90.69 107 LEU A C 1
ATOM 869 O O . LEU A 1 107 ? 8.418 -7.738 -4.212 1.00 90.69 107 LEU A O 1
ATOM 873 N N . GLN A 1 108 ? 10.173 -8.498 -5.380 1.00 87.50 108 GLN A N 1
ATOM 874 C CA . GLN A 1 108 ? 10.532 -9.579 -4.442 1.00 87.50 108 GLN A CA 1
ATOM 875 C C . GLN A 1 108 ? 10.978 -9.061 -3.055 1.00 87.50 108 GLN A C 1
ATOM 877 O O . GLN A 1 108 ? 10.907 -9.788 -2.056 1.00 87.50 108 GLN A O 1
ATOM 882 N N . ILE A 1 109 ? 11.410 -7.798 -2.963 1.00 87.75 109 ILE A N 1
ATOM 883 C CA . ILE A 1 109 ? 11.722 -7.115 -1.700 1.00 87.75 109 ILE A CA 1
ATOM 884 C C . ILE A 1 109 ? 10.451 -6.500 -1.100 1.00 87.75 109 ILE A C 1
ATOM 886 O O . ILE A 1 109 ? 10.151 -6.740 0.072 1.00 87.75 109 ILE A O 1
ATOM 890 N N . ILE A 1 110 ? 9.705 -5.734 -1.902 1.00 91.38 110 ILE A N 1
ATOM 891 C CA . ILE A 1 110 ? 8.564 -4.917 -1.465 1.00 91.38 110 ILE A CA 1
ATOM 892 C C . ILE A 1 110 ? 7.351 -5.793 -1.117 1.00 91.38 110 ILE A C 1
ATOM 894 O O . ILE A 1 110 ? 6.864 -5.736 0.017 1.00 91.38 110 ILE A O 1
ATOM 898 N N . LEU A 1 111 ? 6.886 -6.633 -2.053 1.00 91.81 111 LEU A N 1
ATOM 899 C CA . LEU A 1 111 ? 5.614 -7.357 -1.935 1.00 91.81 111 LEU A CA 1
ATOM 900 C C . LEU A 1 111 ? 5.531 -8.245 -0.683 1.00 91.81 111 LEU A C 1
ATOM 902 O O . LEU A 1 111 ? 4.507 -8.166 -0.011 1.00 91.81 111 LEU A O 1
ATOM 906 N N . PRO A 1 112 ? 6.559 -9.022 -0.273 1.00 89.88 112 PRO A N 1
ATOM 907 C CA . PRO A 1 112 ? 6.458 -9.828 0.946 1.00 89.88 112 PRO A CA 1
ATOM 908 C C . PRO A 1 112 ? 6.274 -8.988 2.216 1.00 89.88 112 PRO A C 1
ATOM 910 O O . PRO A 1 112 ? 5.498 -9.368 3.092 1.00 89.88 112 PRO A O 1
ATOM 913 N N . THR A 1 113 ? 6.939 -7.828 2.308 1.00 92.19 113 THR A N 1
ATOM 914 C CA . THR A 1 113 ? 6.810 -6.932 3.474 1.00 92.19 113 THR A CA 1
ATOM 915 C C . THR A 1 113 ? 5.427 -6.284 3.543 1.00 92.19 113 THR A C 1
ATOM 917 O O . THR A 1 113 ? 4.834 -6.194 4.620 1.00 92.19 113 THR A O 1
ATOM 920 N N . MET A 1 114 ? 4.886 -5.887 2.387 1.00 94.06 114 MET A N 1
ATOM 921 C CA . MET A 1 114 ? 3.540 -5.329 2.250 1.00 94.06 114 MET A CA 1
ATOM 922 C C . MET A 1 114 ? 2.463 -6.382 2.531 1.00 94.06 114 MET A C 1
ATOM 924 O O . MET A 1 114 ? 1.555 -6.141 3.323 1.00 94.06 114 MET A O 1
ATOM 928 N N . CYS A 1 115 ? 2.614 -7.578 1.964 1.00 92.44 115 CYS A N 1
ATOM 929 C CA . CYS A 1 115 ? 1.723 -8.714 2.162 1.00 92.44 115 CYS A CA 1
ATOM 930 C C . CYS A 1 115 ? 1.659 -9.146 3.633 1.00 92.44 115 CYS A C 1
ATOM 932 O O . CYS A 1 115 ? 0.567 -9.375 4.153 1.00 92.44 115 CYS A O 1
ATOM 934 N N . LYS A 1 116 ? 2.804 -9.199 4.335 1.00 92.25 116 LYS A N 1
ATOM 935 C CA . LYS A 1 116 ? 2.844 -9.460 5.782 1.00 92.25 116 LYS A CA 1
ATOM 936 C C . LYS A 1 116 ? 2.071 -8.390 6.553 1.00 92.25 116 LYS A C 1
ATOM 938 O O . LYS A 1 116 ? 1.146 -8.748 7.270 1.00 92.25 116 LYS A O 1
ATOM 943 N N . THR A 1 117 ? 2.370 -7.104 6.329 1.00 95.50 117 THR A N 1
ATOM 944 C CA . THR A 1 117 ? 1.645 -5.986 6.967 1.00 95.50 117 THR A CA 1
ATOM 945 C C . THR A 1 117 ? 0.139 -6.097 6.745 1.00 95.50 117 THR A C 1
ATOM 947 O O . THR A 1 117 ? -0.626 -6.021 7.698 1.00 95.50 117 THR A O 1
ATOM 950 N N . MET A 1 118 ? -0.297 -6.311 5.503 1.00 96.38 118 MET A N 1
ATOM 951 C CA . MET A 1 118 ? -1.717 -6.379 5.170 1.00 96.38 118 MET A CA 1
ATOM 952 C C . MET A 1 118 ? -2.410 -7.609 5.765 1.00 96.38 118 MET A C 1
ATOM 954 O O . MET A 1 118 ? -3.520 -7.475 6.264 1.00 96.38 118 MET A O 1
ATOM 958 N N . ARG A 1 119 ? -1.766 -8.786 5.777 1.00 94.50 119 ARG A N 1
ATOM 959 C CA . ARG A 1 119 ? -2.290 -9.969 6.487 1.00 94.50 119 ARG A CA 1
ATOM 960 C C . ARG A 1 119 ? -2.423 -9.712 7.984 1.00 94.50 119 ARG A C 1
ATOM 962 O O . ARG A 1 119 ? -3.428 -10.102 8.564 1.00 94.50 119 ARG A O 1
ATOM 969 N N . ASP A 1 120 ? -1.452 -9.034 8.587 1.00 94.88 120 ASP A N 1
ATOM 970 C CA . ASP A 1 120 ? -1.508 -8.705 10.009 1.00 94.88 120 ASP A CA 1
ATOM 971 C C . ASP A 1 120 ? -2.626 -7.692 10.308 1.00 94.88 120 ASP A C 1
ATOM 973 O O . ASP A 1 120 ? -3.326 -7.853 11.298 1.00 94.88 120 ASP A O 1
ATOM 977 N N . MET A 1 121 ? -2.873 -6.708 9.429 1.00 97.19 121 MET A N 1
ATOM 978 C CA . MET A 1 121 ? -4.051 -5.827 9.527 1.00 97.19 121 MET A CA 1
ATOM 979 C C . MET A 1 121 ? -5.361 -6.619 9.463 1.00 97.19 121 MET A C 1
ATOM 981 O O . MET A 1 121 ? -6.260 -6.368 10.263 1.00 97.19 121 MET A O 1
ATOM 985 N N . THR A 1 122 ? -5.460 -7.591 8.544 1.00 96.25 122 THR A N 1
ATOM 986 C CA . THR A 1 122 ? -6.640 -8.460 8.396 1.00 96.25 122 THR A CA 1
ATOM 987 C C . THR A 1 122 ? -7.006 -9.146 9.718 1.00 96.25 122 THR A C 1
ATOM 989 O O . THR A 1 122 ? -8.177 -9.161 10.079 1.00 96.25 122 THR A O 1
ATOM 992 N N . ILE A 1 123 ? -6.014 -9.625 10.484 1.00 96.25 123 ILE A N 1
ATOM 993 C CA . ILE A 1 123 ? -6.222 -10.290 11.787 1.00 96.25 123 ILE A CA 1
ATOM 994 C C . ILE A 1 123 ? -6.951 -9.392 12.800 1.00 96.25 123 ILE A C 1
ATOM 996 O O . ILE A 1 123 ? -7.657 -9.916 13.655 1.00 96.25 123 ILE A O 1
ATOM 1000 N N . TYR A 1 124 ? -6.801 -8.067 12.726 1.00 96.19 124 TYR A N 1
ATOM 1001 C CA . TYR A 1 124 ? -7.482 -7.142 13.637 1.00 96.19 124 TYR A CA 1
ATOM 1002 C C . TYR A 1 124 ? -8.830 -6.663 13.083 1.00 96.19 124 TYR A C 1
ATOM 1004 O O . TYR A 1 124 ? -9.829 -6.730 13.788 1.00 96.19 124 TYR A O 1
ATOM 1012 N N . ILE A 1 125 ? -8.888 -6.219 11.822 1.00 95.00 125 ILE A N 1
ATOM 1013 C CA . ILE A 1 125 ? -10.096 -5.597 11.232 1.00 95.00 125 ILE A CA 1
ATOM 1014 C C . ILE A 1 125 ? -11.199 -6.598 10.841 1.00 95.00 125 ILE A C 1
ATOM 1016 O O . ILE A 1 125 ? -12.309 -6.189 10.496 1.00 95.00 125 ILE A O 1
ATOM 1020 N N . GLU A 1 126 ? -10.894 -7.898 10.837 1.00 93.44 126 GLU A N 1
ATOM 1021 C CA . GLU A 1 126 ? -11.857 -9.000 10.667 1.00 93.44 126 GLU A CA 1
ATOM 1022 C C . GLU A 1 126 ? -12.110 -9.753 11.994 1.00 93.44 126 GLU A C 1
ATOM 1024 O O . GLU A 1 126 ? -12.716 -10.820 11.989 1.00 93.44 126 GLU A O 1
ATOM 1029 N N . ASN A 1 127 ? -11.650 -9.227 13.140 1.00 93.94 127 ASN A N 1
ATOM 1030 C CA . ASN A 1 127 ? -11.877 -9.846 14.447 1.00 93.94 127 ASN A CA 1
ATOM 1031 C C . ASN A 1 127 ? -13.134 -9.290 15.129 1.00 93.94 127 ASN A C 1
ATOM 1033 O O . ASN A 1 127 ? -13.084 -8.278 15.831 1.00 93.94 127 ASN A O 1
ATOM 1037 N N . ASP A 1 128 ? -14.243 -10.009 14.975 1.00 92.06 128 ASP A N 1
ATOM 1038 C CA . ASP A 1 128 ? -15.544 -9.663 15.559 1.00 92.06 128 ASP A CA 1
ATOM 1039 C C . ASP A 1 128 ? -15.578 -9.717 17.105 1.00 92.06 128 ASP A C 1
ATOM 1041 O O . ASP A 1 128 ? -16.542 -9.256 17.710 1.00 92.06 128 ASP A O 1
ATOM 1045 N N . ALA A 1 129 ? -14.533 -10.238 17.768 1.00 94.12 129 ALA A N 1
ATOM 1046 C CA . ALA A 1 129 ? -14.396 -10.171 19.228 1.00 94.12 129 ALA A CA 1
ATOM 1047 C C . ALA A 1 129 ? -13.839 -8.823 19.735 1.00 94.12 129 ALA A C 1
ATOM 1049 O O . ALA A 1 129 ? -13.811 -8.594 20.943 1.00 94.12 129 ALA A O 1
ATOM 1050 N N . LEU A 1 130 ? -13.373 -7.943 18.841 1.00 92.94 130 LEU A N 1
ATOM 1051 C CA . LEU A 1 130 ? -12.908 -6.591 19.166 1.00 92.94 130 LEU A CA 1
ATOM 1052 C C . LEU A 1 130 ? -13.956 -5.554 18.753 1.00 92.94 130 LEU A C 1
ATOM 1054 O O . LEU A 1 130 ? -14.532 -5.655 17.667 1.00 92.94 130 LEU A O 1
ATOM 1058 N N . THR A 1 131 ? -14.145 -4.510 19.567 1.00 95.12 131 THR A N 1
ATOM 1059 C CA . THR A 1 131 ? -14.960 -3.355 19.158 1.00 95.12 131 THR A CA 1
ATOM 1060 C C . THR A 1 131 ? -14.300 -2.628 17.985 1.00 95.12 131 THR A C 1
ATOM 1062 O O . THR A 1 131 ? -13.084 -2.697 17.814 1.00 95.12 131 THR A O 1
ATOM 1065 N N . ILE A 1 132 ? -15.067 -1.876 17.191 1.00 94.19 132 ILE A N 1
ATOM 1066 C CA . ILE A 1 132 ? -14.539 -1.116 16.041 1.00 94.19 132 ILE A CA 1
ATOM 1067 C C . ILE A 1 132 ? -13.384 -0.176 16.447 1.00 94.19 132 ILE A C 1
ATOM 1069 O O . ILE A 1 132 ? -12.389 -0.054 15.728 1.00 94.19 132 ILE A O 1
ATOM 1073 N N . LYS A 1 133 ? -13.471 0.420 17.644 1.00 93.75 133 LYS A N 1
ATOM 1074 C CA . LYS A 1 133 ? -12.398 1.216 18.250 1.00 93.75 133 LYS A CA 1
ATOM 1075 C C . LYS A 1 133 ? -11.147 0.376 18.519 1.00 93.75 133 LYS A C 1
ATOM 1077 O O . LYS A 1 133 ? -10.051 0.781 18.135 1.00 93.75 133 LYS A O 1
ATOM 1082 N N . ASP A 1 134 ? -11.292 -0.792 19.136 1.00 94.06 134 ASP A N 1
ATOM 1083 C CA . ASP A 1 134 ? -10.152 -1.643 19.500 1.00 94.06 134 ASP A CA 1
ATOM 1084 C C . ASP A 1 134 ? -9.498 -2.280 18.267 1.00 94.06 134 ASP A C 1
ATOM 1086 O O . ASP A 1 134 ? -8.270 -2.350 18.193 1.00 94.06 134 ASP A O 1
ATOM 1090 N N . GLN A 1 135 ? -10.295 -2.654 17.256 1.00 95.06 135 GLN A N 1
ATOM 1091 C CA . GLN A 1 135 ? -9.806 -3.082 15.940 1.00 95.06 135 GLN A CA 1
ATOM 1092 C C . GLN A 1 135 ? -8.856 -2.037 15.342 1.00 95.06 135 GLN A C 1
ATOM 1094 O O . GLN A 1 135 ? -7.806 -2.401 14.812 1.00 95.06 135 GLN A O 1
ATOM 1099 N N . TRP A 1 136 ? -9.182 -0.744 15.459 1.00 95.44 136 TRP A N 1
ATOM 1100 C CA . TRP A 1 136 ? -8.299 0.336 15.024 1.00 95.44 136 TRP A CA 1
ATOM 1101 C C . TRP A 1 136 ? -7.079 0.519 15.932 1.00 95.44 136 TRP A C 1
ATOM 1103 O O . TRP A 1 136 ? -5.941 0.413 15.466 1.00 95.44 136 TRP A O 1
ATOM 1113 N N . VAL A 1 137 ? -7.304 0.813 17.216 1.00 94.31 137 VAL A N 1
ATOM 1114 C CA . VAL A 1 137 ? -6.257 1.245 18.156 1.00 94.31 137 VAL A C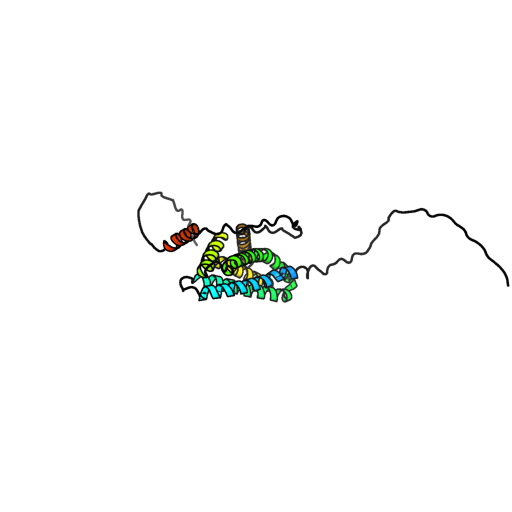A 1
ATOM 1115 C C . VAL A 1 137 ? -5.201 0.156 18.331 1.00 94.31 137 VAL A C 1
ATOM 1117 O O . VAL A 1 137 ? -4.006 0.428 18.191 1.00 94.31 137 VAL A O 1
ATOM 1120 N N . VAL A 1 138 ? -5.621 -1.093 18.562 1.00 94.81 138 VAL A N 1
ATOM 1121 C CA . VAL A 1 138 ? -4.695 -2.216 18.764 1.00 94.81 138 VAL A CA 1
ATOM 1122 C C . VAL A 1 138 ? -3.908 -2.493 17.484 1.00 94.81 138 VAL A C 1
ATOM 1124 O O . VAL A 1 138 ? -2.683 -2.613 17.545 1.00 94.81 138 VAL A O 1
ATOM 1127 N N . MET A 1 139 ? -4.561 -2.527 16.317 1.00 95.94 139 MET A N 1
ATOM 1128 C CA . MET A 1 139 ? -3.876 -2.711 15.033 1.00 95.94 139 MET A CA 1
ATOM 1129 C C . MET A 1 139 ? -2.843 -1.610 14.784 1.00 95.94 139 MET A C 1
ATOM 1131 O O . MET A 1 139 ? -1.678 -1.908 14.513 1.00 95.94 139 MET A O 1
ATOM 1135 N N . ASN A 1 140 ? -3.248 -0.340 14.855 1.00 94.69 140 ASN A N 1
ATOM 1136 C CA . ASN A 1 140 ? -2.379 0.779 14.513 1.00 94.69 140 ASN A CA 1
ATOM 1137 C C . ASN A 1 140 ? -1.163 0.845 15.451 1.00 94.69 140 ASN A C 1
ATOM 1139 O O . ASN A 1 140 ? -0.035 1.001 14.974 1.00 94.69 140 ASN A O 1
ATOM 1143 N N . ASN A 1 141 ? -1.362 0.632 16.755 1.00 93.69 141 ASN A N 1
ATOM 1144 C CA . ASN A 1 141 ? -0.286 0.639 17.746 1.00 93.69 141 ASN A CA 1
ATOM 1145 C C . ASN A 1 141 ? 0.660 -0.560 17.573 1.00 93.69 141 ASN A C 1
ATOM 1147 O O . ASN A 1 141 ? 1.871 -0.373 17.414 1.00 93.69 141 ASN A O 1
ATOM 1151 N N . ARG A 1 142 ? 0.127 -1.793 17.535 1.00 93.56 142 ARG A N 1
ATOM 1152 C CA . ARG A 1 142 ? 0.938 -3.021 17.413 1.00 93.56 142 ARG A CA 1
ATOM 1153 C C . ARG A 1 142 ? 1.711 -3.048 16.100 1.00 93.56 142 ARG A C 1
ATOM 1155 O O . ARG A 1 142 ? 2.902 -3.360 16.105 1.00 93.56 142 ARG A O 1
ATOM 1162 N N . LEU A 1 143 ? 1.075 -2.684 14.984 1.00 94.06 143 LEU A N 1
ATOM 1163 C CA . LEU A 1 143 ? 1.764 -2.651 13.700 1.00 94.06 143 LEU A CA 1
ATOM 1164 C C . LEU A 1 143 ? 2.799 -1.534 13.653 1.00 94.06 143 LEU A C 1
ATOM 1166 O O . LEU A 1 143 ? 3.910 -1.820 13.218 1.00 94.06 143 LEU A O 1
ATOM 1170 N N . SER A 1 144 ? 2.512 -0.314 14.122 1.00 93.19 144 SER A N 1
ATOM 1171 C CA . SER A 1 144 ? 3.507 0.775 14.131 1.00 93.19 144 SER A CA 1
ATOM 1172 C C . SER A 1 144 ? 4.767 0.389 14.921 1.00 93.19 144 SER A C 1
ATOM 1174 O O . SER A 1 144 ? 5.883 0.521 14.407 1.00 93.19 144 SER A O 1
ATOM 1176 N N . ALA A 1 145 ? 4.598 -0.211 16.106 1.00 90.06 145 ALA A N 1
ATOM 1177 C CA . ALA A 1 145 ? 5.703 -0.696 16.935 1.00 90.06 145 ALA A CA 1
ATOM 1178 C C . ALA A 1 145 ? 6.616 -1.703 16.200 1.00 90.06 145 ALA A C 1
ATOM 1180 O O . ALA A 1 145 ? 7.839 -1.580 16.261 1.00 90.06 145 ALA A O 1
ATOM 1181 N N . GLN A 1 146 ? 6.051 -2.642 15.429 1.00 86.38 146 GLN A N 1
ATOM 1182 C CA . GLN A 1 146 ? 6.823 -3.656 14.688 1.00 86.38 146 GLN A CA 1
ATOM 1183 C C . GLN A 1 146 ? 7.777 -3.092 13.619 1.00 86.38 146 GLN A C 1
ATOM 1185 O O . GLN A 1 146 ? 8.693 -3.794 13.199 1.00 86.38 146 GLN A O 1
ATOM 1190 N N . GLY A 1 147 ? 7.561 -1.871 13.116 1.00 77.62 147 GLY A N 1
ATOM 1191 C CA . GLY A 1 147 ? 8.351 -1.318 12.004 1.00 77.62 147 GLY A CA 1
ATOM 1192 C C . GLY A 1 147 ? 9.255 -0.144 12.364 1.00 77.62 147 GLY A C 1
ATOM 1193 O O . GLY A 1 147 ? 9.976 0.328 11.486 1.00 77.62 147 GLY A O 1
ATOM 1194 N N . GLY A 1 148 ? 9.197 0.357 13.603 1.00 85.50 148 GLY A N 1
ATOM 1195 C CA . GLY A 1 148 ? 9.889 1.590 14.001 1.00 85.50 148 GLY A CA 1
ATOM 1196 C C . GLY A 1 148 ? 9.427 2.840 13.233 1.00 85.50 148 GLY A C 1
ATOM 1197 O O . GLY A 1 148 ? 10.202 3.779 13.079 1.00 85.50 148 GLY A O 1
ATOM 1198 N N . MET A 1 149 ? 8.203 2.821 12.698 1.00 93.62 149 MET A N 1
ATOM 1199 C CA . MET A 1 149 ? 7.558 3.900 11.938 1.00 93.62 149 MET A CA 1
ATOM 1200 C C . MET A 1 149 ? 6.039 3.717 12.006 1.00 93.62 149 MET A C 1
ATOM 1202 O O . MET A 1 149 ? 5.573 2.583 12.167 1.00 93.62 149 MET A O 1
ATOM 1206 N N . THR A 1 150 ? 5.263 4.790 11.833 1.00 94.62 150 THR A N 1
ATOM 1207 C CA . THR A 1 150 ? 3.795 4.684 11.866 1.00 94.62 150 THR A CA 1
ATOM 1208 C C . THR A 1 150 ? 3.266 3.823 10.716 1.00 94.62 150 THR A C 1
ATOM 1210 O O . THR A 1 150 ? 3.899 3.694 9.662 1.00 94.62 150 THR A O 1
ATOM 1213 N N . LEU A 1 151 ? 2.081 3.233 10.891 1.00 95.19 151 LEU A N 1
ATOM 1214 C CA . LEU A 1 151 ? 1.443 2.435 9.843 1.00 95.19 151 LEU A CA 1
ATOM 1215 C C . LEU A 1 151 ? 1.226 3.250 8.553 1.00 95.19 151 LEU A C 1
ATOM 1217 O O . LEU A 1 151 ? 1.498 2.749 7.463 1.00 95.19 151 LEU A O 1
ATOM 1221 N N . ALA A 1 152 ? 0.849 4.528 8.673 1.00 95.50 152 ALA A N 1
ATOM 1222 C CA . ALA A 1 152 ? 0.713 5.442 7.536 1.00 95.50 152 ALA A CA 1
ATOM 1223 C C . ALA A 1 152 ? 2.053 5.675 6.810 1.00 95.50 152 ALA A C 1
ATOM 1225 O O . ALA A 1 152 ? 2.120 5.536 5.591 1.00 95.50 152 ALA A O 1
ATOM 1226 N N . GLN A 1 153 ? 3.142 5.940 7.546 1.00 95.94 153 GLN A N 1
ATOM 1227 C CA . GLN A 1 153 ? 4.488 6.086 6.965 1.00 95.94 153 GLN A CA 1
ATOM 1228 C C . GLN A 1 153 ? 4.948 4.813 6.241 1.00 95.94 153 GLN A C 1
ATOM 1230 O O . GLN A 1 153 ? 5.598 4.892 5.199 1.00 95.94 153 GLN A O 1
ATOM 1235 N N . ARG A 1 154 ? 4.579 3.632 6.752 1.00 96.50 154 ARG A N 1
ATOM 1236 C CA . ARG A 1 154 ? 4.880 2.353 6.099 1.00 96.50 154 ARG A CA 1
ATOM 1237 C C . ARG A 1 154 ? 4.154 2.195 4.764 1.00 96.50 154 ARG A C 1
ATOM 1239 O O . ARG A 1 154 ? 4.778 1.755 3.801 1.00 96.50 154 ARG A O 1
ATOM 1246 N N . PHE A 1 155 ? 2.871 2.558 4.691 1.00 97.50 155 PHE A N 1
ATOM 1247 C CA . PHE A 1 155 ? 2.124 2.518 3.430 1.00 97.50 155 PHE A CA 1
ATOM 1248 C C . PHE A 1 155 ? 2.563 3.594 2.441 1.00 97.50 155 PHE A C 1
ATOM 1250 O O . PHE A 1 155 ? 2.673 3.289 1.255 1.00 97.50 155 PHE A O 1
ATOM 1257 N N . LEU A 1 156 ? 2.922 4.791 2.911 1.00 97.12 156 LEU A N 1
ATOM 1258 C CA . LEU A 1 156 ? 3.556 5.807 2.072 1.00 97.12 156 LEU A CA 1
ATOM 1259 C C . LEU A 1 156 ? 4.854 5.268 1.447 1.00 97.12 156 LEU A C 1
ATOM 1261 O O . LEU A 1 156 ? 5.021 5.340 0.234 1.00 97.12 156 LEU A O 1
ATOM 1265 N N . MET A 1 157 ? 5.718 4.623 2.240 1.00 97.19 157 MET A N 1
ATOM 1266 C CA . MET A 1 157 ? 6.947 3.988 1.748 1.00 97.19 157 MET A CA 1
ATOM 1267 C C . MET A 1 157 ? 6.668 2.879 0.713 1.00 97.19 157 MET A C 1
ATOM 1269 O O . MET A 1 157 ? 7.384 2.796 -0.286 1.00 97.19 157 MET A O 1
ATOM 1273 N N . TYR A 1 158 ? 5.619 2.057 0.894 1.00 97.50 158 TYR A N 1
ATOM 1274 C CA . TYR A 1 158 ? 5.176 1.121 -0.155 1.00 97.50 158 TYR A CA 1
ATOM 1275 C C . TYR A 1 158 ? 4.779 1.871 -1.433 1.00 97.50 158 TYR A C 1
ATOM 1277 O O . TYR A 1 158 ? 5.231 1.503 -2.514 1.00 97.50 158 TYR A O 1
ATOM 1285 N N . CYS A 1 159 ? 3.977 2.933 -1.326 1.00 98.06 159 CYS A N 1
ATOM 1286 C CA . CYS A 1 159 ? 3.519 3.708 -2.479 1.00 98.06 159 CYS A CA 1
ATOM 1287 C C . CYS A 1 159 ? 4.679 4.375 -3.229 1.00 98.06 159 CYS A C 1
ATOM 1289 O O . CYS A 1 159 ? 4.751 4.255 -4.448 1.00 98.06 159 CYS A O 1
ATOM 1291 N N . GLU A 1 160 ? 5.626 5.002 -2.527 1.00 97.88 160 GLU A N 1
ATOM 1292 C CA . GLU A 1 160 ? 6.838 5.585 -3.120 1.00 97.88 160 GLU A CA 1
ATOM 1293 C C . GLU A 1 160 ? 7.639 4.541 -3.913 1.00 97.88 160 GLU A C 1
ATOM 1295 O O . GLU A 1 160 ? 8.041 4.786 -5.056 1.00 97.88 160 GLU A O 1
ATOM 1300 N N . ALA A 1 161 ? 7.824 3.345 -3.344 1.00 97.00 161 ALA A N 1
ATOM 1301 C CA . ALA A 1 161 ? 8.558 2.264 -3.992 1.00 97.00 161 ALA A CA 1
ATOM 1302 C C . ALA A 1 161 ? 7.810 1.708 -5.218 1.00 97.00 161 ALA A C 1
ATOM 1304 O O . ALA A 1 161 ? 8.424 1.466 -6.261 1.00 97.00 161 ALA A O 1
ATOM 1305 N N . LEU A 1 162 ? 6.483 1.566 -5.139 1.00 97.19 162 LEU A N 1
ATOM 1306 C CA . LEU A 1 162 ? 5.645 1.140 -6.263 1.00 97.19 162 LEU A CA 1
ATOM 1307 C C . LEU A 1 162 ? 5.618 2.194 -7.383 1.00 97.19 162 LEU A C 1
ATOM 1309 O O . LEU A 1 162 ? 5.777 1.832 -8.547 1.00 97.19 162 LEU A O 1
ATOM 1313 N N . VAL A 1 163 ? 5.534 3.491 -7.061 1.00 97.81 163 VAL A N 1
ATOM 1314 C CA . VAL A 1 163 ? 5.642 4.596 -8.034 1.00 97.81 163 VAL A CA 1
ATOM 1315 C C . VAL A 1 163 ? 6.977 4.546 -8.774 1.00 97.81 163 VAL A C 1
ATOM 1317 O O . VAL A 1 163 ? 6.997 4.602 -10.004 1.00 97.81 163 VAL A O 1
ATOM 1320 N N . GLN A 1 164 ? 8.099 4.402 -8.063 1.00 97.06 164 GLN A N 1
ATOM 1321 C CA . GLN A 1 164 ? 9.406 4.285 -8.718 1.00 97.06 164 GLN A CA 1
ATOM 1322 C C . GLN A 1 164 ? 9.526 2.996 -9.549 1.00 97.06 164 GLN A C 1
ATOM 1324 O O . GLN A 1 164 ? 10.136 3.010 -10.618 1.00 97.06 164 GLN A O 1
ATOM 1329 N N . THR A 1 165 ? 8.867 1.912 -9.131 1.00 95.38 165 THR A N 1
ATOM 1330 C CA . THR A 1 165 ? 8.779 0.659 -9.900 1.00 95.38 165 THR A CA 1
ATOM 1331 C C . THR A 1 165 ? 7.986 0.846 -11.205 1.00 95.38 165 THR A C 1
ATOM 1333 O O . THR A 1 165 ? 8.450 0.420 -12.264 1.00 95.38 165 THR A O 1
ATOM 1336 N N . VAL A 1 166 ? 6.848 1.555 -11.179 1.00 95.81 166 VAL A N 1
ATOM 1337 C CA . VAL A 1 166 ? 6.077 1.940 -12.383 1.00 95.81 166 VAL A CA 1
ATOM 1338 C C . VAL A 1 166 ? 6.922 2.814 -13.312 1.00 95.81 166 VAL A C 1
ATOM 1340 O O . VAL A 1 166 ? 6.944 2.597 -14.527 1.00 95.81 166 VAL A O 1
ATOM 1343 N N . ARG A 1 167 ? 7.653 3.792 -12.763 1.00 96.06 167 ARG A N 1
ATOM 1344 C CA . ARG A 1 167 ? 8.524 4.701 -13.528 1.00 96.06 167 ARG A CA 1
ATOM 1345 C C . ARG A 1 167 ? 9.684 3.963 -14.203 1.00 96.06 167 ARG A C 1
ATOM 1347 O O . ARG A 1 167 ? 9.916 4.183 -15.392 1.00 96.06 167 ARG A O 1
ATOM 1354 N N . LEU A 1 168 ? 10.342 3.039 -13.498 1.00 94.94 168 LEU A N 1
ATOM 1355 C CA . LEU A 1 168 ? 11.359 2.142 -14.058 1.00 94.94 168 LEU A CA 1
ATOM 1356 C C . LEU A 1 168 ? 10.780 1.277 -15.188 1.00 94.94 168 LEU A C 1
ATOM 1358 O O . LEU A 1 168 ? 11.328 1.249 -16.294 1.00 94.94 168 LEU A O 1
ATOM 1362 N N . LEU A 1 169 ? 9.641 0.616 -14.944 1.00 94.19 169 LEU A N 1
ATOM 1363 C CA . LEU A 1 169 ? 9.001 -0.261 -15.927 1.00 94.19 169 LEU A CA 1
ATOM 1364 C C . LEU A 1 169 ? 8.615 0.503 -17.201 1.00 94.19 169 LEU A C 1
ATOM 1366 O O . LEU A 1 169 ? 8.876 0.027 -18.304 1.00 94.19 169 LEU A O 1
ATOM 1370 N N . SER A 1 170 ? 8.058 1.708 -17.055 1.00 94.38 170 SER A N 1
ATOM 1371 C CA . SER A 1 170 ? 7.612 2.564 -18.163 1.00 94.38 170 SER A CA 1
ATOM 1372 C C . SER A 1 170 ? 8.736 3.329 -18.874 1.00 94.38 170 SER A C 1
ATOM 1374 O O . SER A 1 170 ? 8.554 3.668 -20.044 1.00 94.38 170 SER A O 1
ATOM 1376 N N . ARG A 1 171 ? 9.933 3.480 -18.274 1.00 93.88 171 ARG A N 1
ATOM 1377 C CA . ARG A 1 171 ? 10.980 4.460 -18.671 1.00 93.88 171 ARG A CA 1
ATOM 1378 C C . ARG A 1 171 ? 10.474 5.908 -18.582 1.00 93.88 171 ARG A C 1
ATOM 1380 O O . ARG A 1 171 ? 10.704 6.718 -19.476 1.00 93.88 171 ARG A O 1
ATOM 1387 N N . SER A 1 172 ? 9.772 6.233 -17.501 1.00 95.12 172 SER A N 1
ATOM 1388 C CA . SER A 1 172 ? 9.403 7.618 -17.206 1.00 95.12 172 SER A CA 1
ATOM 1389 C C . SER A 1 172 ? 10.663 8.477 -16.999 1.00 95.12 172 SER A C 1
ATOM 1391 O O . SER A 1 172 ? 11.558 8.040 -16.273 1.00 95.12 172 SER A O 1
ATOM 1393 N N . PRO A 1 173 ? 10.732 9.713 -17.534 1.00 94.62 173 PRO A N 1
ATOM 1394 C CA . PRO A 1 173 ? 11.829 10.643 -17.239 1.00 94.62 173 PRO A CA 1
ATOM 1395 C C . PRO A 1 173 ? 11.849 11.098 -15.768 1.00 94.62 173 PRO A C 1
ATOM 1397 O O . PRO A 1 173 ? 12.817 11.705 -15.331 1.00 94.62 173 PRO A O 1
ATOM 1400 N N . LEU A 1 174 ? 10.794 10.797 -14.998 1.00 95.44 174 LEU A N 1
ATOM 1401 C CA . LEU A 1 174 ? 10.702 11.056 -13.558 1.00 95.44 174 LEU A CA 1
ATOM 1402 C C . LEU A 1 174 ? 11.229 9.887 -12.702 1.00 95.44 174 LEU A C 1
ATOM 1404 O O . LEU A 1 174 ? 11.058 9.904 -11.479 1.00 95.44 174 LEU A O 1
ATOM 1408 N N . TYR A 1 175 ? 11.780 8.836 -13.317 1.00 95.62 175 TYR A N 1
ATOM 1409 C CA . TYR A 1 175 ? 12.432 7.743 -12.597 1.00 95.62 175 TYR A CA 1
ATOM 1410 C C . TYR A 1 175 ? 13.712 8.243 -11.918 1.00 95.62 175 TYR A C 1
ATOM 1412 O O . TYR A 1 175 ? 14.605 8.746 -12.597 1.00 95.62 175 TYR A O 1
ATOM 1420 N N . ASP A 1 176 ? 13.821 8.050 -10.602 1.00 94.75 176 ASP A N 1
ATOM 1421 C CA . ASP A 1 176 ? 15.069 8.274 -9.872 1.00 94.75 176 ASP A CA 1
ATOM 1422 C C . ASP A 1 176 ? 15.601 6.941 -9.312 1.00 94.75 176 ASP A C 1
ATOM 1424 O O . ASP A 1 176 ? 14.993 6.380 -8.389 1.00 94.75 176 ASP A O 1
ATOM 1428 N N . PRO A 1 177 ? 16.737 6.426 -9.827 1.00 92.94 177 PRO A N 1
ATOM 1429 C CA . PRO A 1 177 ? 17.355 5.213 -9.302 1.00 92.94 177 PRO A CA 1
ATOM 1430 C C . PRO A 1 177 ? 17.838 5.382 -7.856 1.00 92.94 177 PRO A C 1
ATOM 1432 O O . PRO A 1 177 ? 17.843 4.408 -7.106 1.00 92.94 177 PRO A O 1
ATOM 1435 N N . THR A 1 178 ? 18.194 6.600 -7.438 1.00 95.62 178 THR A N 1
ATOM 1436 C CA . THR A 1 178 ? 18.687 6.895 -6.083 1.00 95.62 178 THR A CA 1
ATOM 1437 C C . THR A 1 178 ? 17.582 6.694 -5.050 1.00 95.62 178 THR A C 1
ATOM 1439 O O . THR A 1 178 ? 17.765 5.966 -4.073 1.00 95.62 178 THR A O 1
ATOM 1442 N N . SER A 1 179 ? 16.403 7.271 -5.296 1.00 95.00 179 SER A N 1
ATOM 1443 C CA . SER A 1 179 ? 15.207 7.067 -4.477 1.00 95.00 179 SER A CA 1
ATOM 1444 C C . SER A 1 179 ? 14.801 5.597 -4.412 1.00 95.00 179 SER A C 1
ATOM 1446 O O . SER A 1 179 ? 14.548 5.092 -3.318 1.00 95.00 179 SER A O 1
ATOM 1448 N N . LEU A 1 180 ? 14.761 4.886 -5.548 1.00 94.38 180 LEU A N 1
ATOM 1449 C CA . LEU A 1 180 ? 14.364 3.474 -5.556 1.00 94.38 180 LEU A CA 1
ATOM 1450 C C . LEU A 1 180 ? 15.340 2.600 -4.751 1.00 94.38 180 LEU A C 1
ATOM 1452 O O . LEU A 1 180 ? 14.904 1.732 -3.995 1.00 94.38 180 LEU A O 1
ATOM 1456 N N . GLU A 1 181 ? 16.644 2.857 -4.850 1.00 95.19 181 GLU A N 1
ATOM 1457 C CA . GLU A 1 181 ? 17.663 2.116 -4.105 1.00 95.19 181 GLU A CA 1
ATOM 1458 C C . GLU A 1 181 ? 17.632 2.435 -2.597 1.00 95.19 181 GLU A C 1
ATOM 1460 O O . GLU A 1 181 ? 17.717 1.529 -1.763 1.00 95.19 181 GLU A O 1
ATOM 1465 N N . LEU A 1 182 ? 17.396 3.695 -2.214 1.00 95.88 182 LEU A N 1
ATOM 1466 C CA . LEU A 1 182 ? 17.177 4.069 -0.812 1.00 95.88 182 LEU A CA 1
ATOM 1467 C C . LEU A 1 182 ? 15.929 3.383 -0.229 1.00 95.88 182 LEU A C 1
ATOM 1469 O O . LEU A 1 182 ? 15.969 2.848 0.884 1.00 95.88 182 LEU A O 1
ATOM 1473 N N . LEU A 1 183 ? 14.828 3.356 -0.986 1.00 96.00 183 LEU A N 1
ATOM 1474 C CA . LEU A 1 183 ? 13.601 2.647 -0.617 1.00 96.00 183 LEU A CA 1
ATOM 1475 C C . LEU A 1 183 ? 13.855 1.141 -0.488 1.00 96.00 183 LEU A C 1
ATOM 1477 O O . LEU A 1 183 ? 13.435 0.535 0.499 1.00 96.00 183 LEU A O 1
ATOM 1481 N N . ARG A 1 184 ? 14.627 0.541 -1.403 1.00 94.50 184 ARG A N 1
ATOM 1482 C CA . ARG A 1 184 ? 15.049 -0.865 -1.330 1.00 94.50 184 ARG A CA 1
ATOM 1483 C C . ARG A 1 184 ? 15.759 -1.178 -0.009 1.00 94.50 184 ARG A C 1
ATOM 1485 O O . ARG A 1 184 ? 15.411 -2.157 0.654 1.00 94.50 184 ARG A O 1
ATOM 1492 N N . VAL A 1 185 ? 16.705 -0.336 0.415 1.00 94.69 185 VAL A N 1
ATOM 1493 C CA . VAL A 1 185 ? 17.410 -0.490 1.703 1.00 94.69 185 VAL A CA 1
ATOM 1494 C C . VAL A 1 185 ? 16.446 -0.361 2.891 1.00 94.69 185 VAL A C 1
ATOM 1496 O O . VAL A 1 185 ? 16.512 -1.171 3.822 1.00 94.69 185 VAL A O 1
ATOM 1499 N N . ARG A 1 186 ? 15.501 0.590 2.854 1.00 94.56 186 ARG A N 1
ATOM 1500 C CA . ARG A 1 186 ? 14.463 0.738 3.893 1.00 94.56 186 ARG A CA 1
ATOM 1501 C C . ARG A 1 186 ? 13.548 -0.492 3.978 1.00 94.56 186 ARG A C 1
ATOM 1503 O O . ARG A 1 186 ? 13.333 -1.001 5.079 1.00 94.56 186 ARG A O 1
ATOM 1510 N N . HIS A 1 187 ? 13.092 -1.041 2.849 1.00 93.19 187 HIS A N 1
ATOM 1511 C CA . HIS A 1 187 ? 12.319 -2.289 2.827 1.00 93.19 187 HIS A CA 1
ATOM 1512 C C . HIS A 1 187 ? 13.128 -3.486 3.333 1.00 93.19 187 HIS A C 1
ATOM 1514 O O . HIS A 1 187 ? 12.592 -4.297 4.083 1.00 93.19 187 HIS A O 1
ATOM 1520 N N . MET A 1 188 ? 14.422 -3.584 3.015 1.00 92.88 188 MET A N 1
ATOM 1521 C CA . MET A 1 188 ? 15.289 -4.636 3.563 1.00 92.88 188 MET A CA 1
ATOM 1522 C C . MET A 1 188 ? 15.470 -4.523 5.086 1.00 92.88 188 MET A C 1
ATOM 1524 O O . MET A 1 188 ? 15.567 -5.550 5.761 1.00 92.88 188 MET A O 1
ATOM 1528 N N . ARG A 1 189 ? 15.460 -3.309 5.659 1.00 93.12 189 ARG A N 1
ATOM 1529 C CA . ARG A 1 189 ? 15.405 -3.109 7.119 1.00 93.12 189 ARG A CA 1
ATOM 1530 C C . ARG A 1 189 ? 14.056 -3.546 7.694 1.00 93.12 189 ARG A C 1
ATOM 1532 O O . ARG A 1 189 ? 14.043 -4.313 8.653 1.00 93.12 189 ARG A O 1
ATOM 1539 N N . LEU A 1 190 ? 12.940 -3.118 7.099 1.00 92.75 190 LEU A N 1
ATOM 1540 C CA . LEU A 1 190 ? 11.595 -3.516 7.533 1.00 92.75 190 LEU A CA 1
ATOM 1541 C C . LEU A 1 190 ? 11.405 -5.042 7.478 1.00 92.75 190 LEU A C 1
ATOM 1543 O O . LEU A 1 190 ? 10.886 -5.627 8.421 1.00 92.75 190 LEU A O 1
ATOM 1547 N N . ARG A 1 191 ? 11.906 -5.697 6.425 1.00 91.00 191 ARG A N 1
ATOM 1548 C CA . ARG A 1 191 ? 11.879 -7.155 6.250 1.00 91.00 191 ARG A CA 1
ATOM 1549 C C . ARG A 1 191 ? 12.514 -7.895 7.431 1.00 91.00 191 ARG A C 1
ATOM 1551 O O . ARG A 1 191 ? 11.940 -8.870 7.907 1.00 91.00 191 ARG A O 1
ATOM 1558 N N . LYS A 1 192 ? 13.655 -7.401 7.933 1.00 90.75 192 LYS A N 1
ATOM 1559 C CA . LYS A 1 192 ? 14.316 -7.939 9.136 1.00 90.75 192 LYS A CA 1
ATOM 1560 C C . LYS A 1 192 ? 13.460 -7.748 10.390 1.00 90.75 192 LYS A C 1
ATOM 1562 O O . LYS A 1 192 ? 13.312 -8.693 11.154 1.00 90.75 192 LYS A O 1
ATOM 1567 N N . LEU A 1 193 ? 12.875 -6.562 10.582 1.00 90.94 193 LEU A N 1
ATOM 1568 C CA . LEU A 1 193 ? 12.001 -6.272 11.731 1.00 90.94 193 LEU A CA 1
ATOM 1569 C C . LEU A 1 193 ? 10.725 -7.135 11.732 1.00 90.94 193 LEU A C 1
ATOM 1571 O O . LEU A 1 193 ? 10.263 -7.554 12.785 1.00 90.94 193 LEU A O 1
ATOM 1575 N N . GLN A 1 194 ? 10.199 -7.464 10.549 1.00 87.56 194 GLN A N 1
ATOM 1576 C CA . GLN A 1 194 ? 9.051 -8.359 10.366 1.00 87.56 194 GLN A CA 1
ATOM 1577 C C . GLN A 1 194 ? 9.394 -9.859 10.469 1.00 87.56 194 GLN A C 1
ATOM 1579 O O . GLN A 1 194 ? 8.512 -10.692 10.256 1.00 87.56 194 GLN A O 1
ATOM 1584 N N . GLY A 1 195 ? 10.654 -10.223 10.741 1.00 86.19 195 GLY A N 1
ATOM 1585 C CA . GLY A 1 195 ? 11.099 -11.619 10.826 1.00 86.19 195 GLY A CA 1
ATOM 1586 C C . GLY A 1 195 ? 11.026 -12.392 9.502 1.00 86.19 195 GLY A C 1
ATOM 1587 O O . GLY A 1 195 ? 11.025 -13.621 9.504 1.00 86.19 195 GLY A O 1
ATOM 1588 N N . LEU A 1 196 ? 10.933 -11.701 8.360 1.00 83.00 196 LEU A N 1
ATOM 1589 C CA . LEU A 1 196 ? 10.808 -12.351 7.057 1.00 83.00 196 LEU A CA 1
ATOM 1590 C C . LEU A 1 196 ? 12.169 -12.910 6.594 1.00 83.00 196 LEU A C 1
ATOM 1592 O O . LEU A 1 196 ? 13.177 -12.204 6.709 1.00 83.00 196 LEU A O 1
ATOM 1596 N N . PRO A 1 197 ? 12.219 -14.126 6.004 1.00 77.88 197 PRO A N 1
ATOM 1597 C CA . PRO A 1 197 ? 13.465 -14.740 5.549 1.00 77.88 197 PRO A CA 1
ATOM 1598 C C . PRO A 1 197 ? 14.274 -13.825 4.628 1.00 77.88 197 PRO A C 1
ATOM 1600 O O . PRO A 1 197 ? 13.705 -13.104 3.796 1.00 77.88 197 PRO A O 1
ATOM 1603 N N . ALA A 1 198 ? 15.602 -13.876 4.745 1.00 68.56 198 ALA A N 1
ATOM 1604 C CA . ALA A 1 198 ? 16.496 -13.195 3.815 1.00 68.56 198 ALA A CA 1
ATOM 1605 C C . ALA A 1 198 ? 16.204 -13.636 2.370 1.00 68.56 198 ALA A C 1
ATOM 1607 O O . ALA A 1 198 ? 15.799 -14.773 2.126 1.00 68.56 198 ALA A O 1
ATOM 1608 N N . LEU A 1 199 ? 16.393 -12.733 1.406 1.00 67.06 199 LEU A N 1
ATOM 1609 C CA . LEU A 1 199 ? 16.326 -13.122 0.001 1.00 67.06 199 LEU A CA 1
ATOM 1610 C C . LEU A 1 199 ? 17.510 -14.025 -0.329 1.00 67.06 199 LEU A C 1
ATOM 1612 O O . LEU A 1 199 ? 18.657 -13.637 -0.110 1.00 67.06 199 LEU A O 1
ATOM 1616 N N . ILE A 1 200 ? 17.216 -15.204 -0.873 1.00 54.53 200 ILE A N 1
ATOM 1617 C CA . ILE A 1 200 ? 18.225 -16.085 -1.451 1.00 54.53 200 ILE A CA 1
ATOM 1618 C C . ILE A 1 200 ? 18.654 -15.450 -2.785 1.00 54.53 200 ILE A C 1
ATOM 1620 O O . ILE A 1 200 ? 17.788 -15.193 -3.628 1.00 54.53 200 ILE A O 1
ATOM 1624 N N . PRO A 1 201 ? 19.945 -15.127 -2.991 1.00 44.94 201 PRO A N 1
ATOM 1625 C CA . PRO A 1 201 ? 20.408 -14.581 -4.257 1.00 44.94 201 PRO A CA 1
ATOM 1626 C C . PRO A 1 201 ? 20.394 -15.692 -5.310 1.00 44.94 201 PRO A C 1
ATOM 1628 O O . PRO A 1 201 ? 21.232 -16.588 -5.266 1.00 44.94 201 PRO A O 1
ATOM 1631 N N . TYR A 1 202 ? 19.471 -15.579 -6.268 1.00 43.00 202 TYR A N 1
ATOM 1632 C CA . TYR A 1 202 ? 19.184 -16.569 -7.314 1.00 43.00 202 TYR A CA 1
ATOM 1633 C C . TYR A 1 202 ? 18.511 -17.853 -6.785 1.00 43.00 202 TYR A C 1
ATOM 1635 O O . TYR A 1 202 ? 18.675 -18.249 -5.636 1.00 43.00 202 TYR A O 1
ATOM 1643 N N . GLY A 1 203 ? 17.616 -18.416 -7.602 1.00 43.62 203 GLY A N 1
ATOM 1644 C CA . GLY A 1 203 ? 16.576 -19.338 -7.137 1.00 43.62 203 GLY A CA 1
ATOM 1645 C C . GLY A 1 203 ? 17.015 -20.78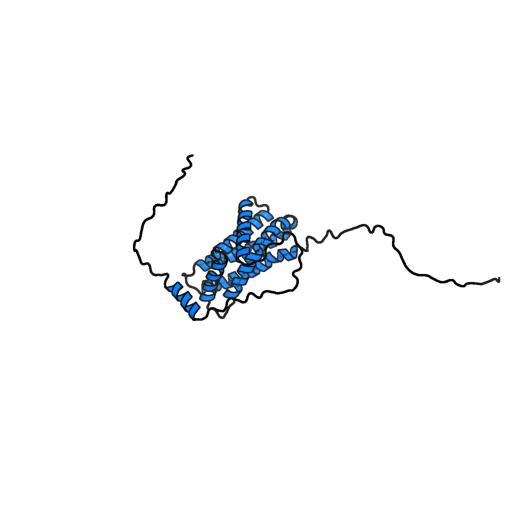3 -6.879 1.00 43.62 203 GLY A C 1
ATOM 1646 O O . GLY A 1 203 ? 18.145 -21.173 -7.147 1.00 43.62 203 GLY A O 1
ATOM 1647 N N . ILE A 1 204 ? 16.023 -21.578 -6.458 1.00 45.06 204 ILE A N 1
ATOM 1648 C CA . ILE A 1 204 ? 16.078 -23.012 -6.121 1.00 45.06 204 ILE A CA 1
ATOM 1649 C C . ILE A 1 204 ? 16.746 -23.322 -4.772 1.00 45.06 204 ILE A C 1
ATOM 1651 O O . ILE A 1 204 ? 17.909 -23.699 -4.695 1.00 45.06 204 ILE A O 1
ATOM 1655 N N . VAL A 1 205 ? 15.923 -23.313 -3.721 1.00 41.97 205 VAL A N 1
ATOM 1656 C CA . VAL A 1 205 ? 15.885 -24.412 -2.745 1.00 41.97 205 VAL A CA 1
ATOM 1657 C C . VAL A 1 205 ? 14.409 -24.719 -2.489 1.00 41.97 205 VAL A C 1
ATOM 1659 O O . VAL A 1 205 ? 13.656 -23.829 -2.090 1.00 41.97 205 VAL A O 1
ATOM 1662 N N . GLU A 1 206 ? 13.990 -25.961 -2.735 1.00 41.28 206 GLU A N 1
ATOM 1663 C C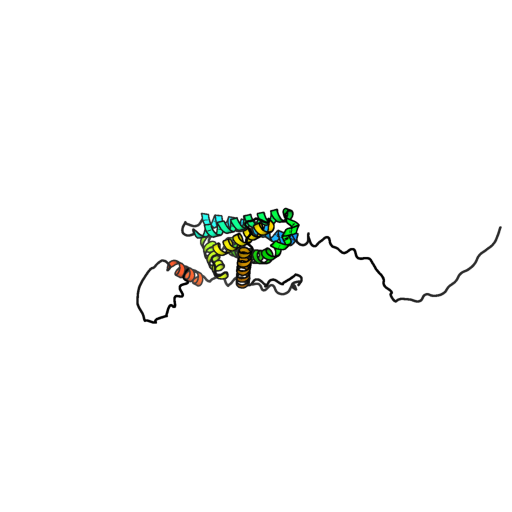A . GLU A 1 206 ? 12.727 -26.475 -2.201 1.00 41.28 206 GLU A CA 1
ATOM 1664 C C . GLU A 1 206 ? 12.766 -26.327 -0.679 1.00 41.28 206 GLU A C 1
ATOM 1666 O O . GLU A 1 206 ? 13.684 -26.841 -0.041 1.00 41.28 206 GLU A O 1
ATOM 1671 N N . GLN A 1 207 ? 11.784 -25.661 -0.067 1.00 38.44 207 GLN A N 1
ATOM 1672 C CA . GLN A 1 207 ? 11.592 -25.865 1.367 1.00 38.44 207 GLN A CA 1
ATOM 1673 C C . GLN A 1 207 ? 11.262 -27.348 1.564 1.00 38.44 207 GLN A C 1
ATOM 1675 O O . GLN A 1 207 ? 10.253 -27.799 1.013 1.00 38.44 207 GLN A O 1
ATOM 1680 N N . PRO A 1 208 ? 12.034 -28.111 2.363 1.00 36.84 208 PRO A N 1
ATOM 1681 C CA . PRO A 1 208 ? 11.516 -29.362 2.881 1.00 36.84 208 PRO A CA 1
ATOM 1682 C C . PRO A 1 208 ? 10.220 -29.016 3.612 1.00 36.84 208 PRO A C 1
ATOM 1684 O O . PRO A 1 208 ? 10.198 -28.064 4.398 1.00 36.84 208 PRO A O 1
ATOM 1687 N N . LEU A 1 209 ? 9.138 -29.753 3.348 1.00 42.88 209 LEU A N 1
ATOM 1688 C CA . LEU A 1 209 ? 7.883 -29.627 4.091 1.00 42.88 209 LEU A CA 1
ATOM 1689 C C . LEU A 1 209 ? 8.127 -30.069 5.541 1.00 42.88 209 LEU A C 1
ATOM 1691 O O . LEU A 1 209 ? 7.899 -31.212 5.923 1.00 42.88 209 LEU A O 1
ATOM 1695 N N . GLY A 1 210 ? 8.663 -29.143 6.329 1.00 44.56 210 GLY A N 1
ATOM 1696 C CA . GLY A 1 210 ? 9.303 -29.407 7.603 1.00 44.56 210 GLY A CA 1
ATOM 1697 C C . GLY A 1 210 ? 9.230 -28.165 8.472 1.00 44.56 210 GLY A C 1
ATOM 1698 O O . GLY A 1 210 ? 10.064 -27.273 8.383 1.00 44.56 210 GLY A O 1
ATOM 1699 N N . GLN A 1 211 ? 8.222 -28.161 9.343 1.00 34.25 211 GLN A N 1
ATOM 1700 C CA . GLN A 1 211 ? 8.087 -27.227 10.456 1.00 34.25 211 GLN A CA 1
ATOM 1701 C C . GLN A 1 211 ? 7.733 -25.782 10.061 1.00 34.25 211 GLN A C 1
ATOM 1703 O O . GLN A 1 211 ? 8.507 -24.836 10.199 1.00 34.25 211 GLN A O 1
ATOM 1708 N N . ILE A 1 212 ? 6.451 -25.602 9.718 1.00 40.75 212 ILE A N 1
ATOM 1709 C CA . ILE A 1 212 ? 5.746 -24.349 10.008 1.00 40.75 212 ILE A CA 1
ATOM 1710 C C . ILE A 1 212 ? 5.906 -24.095 11.512 1.00 40.75 212 ILE A C 1
ATOM 1712 O O . ILE A 1 212 ? 5.183 -24.679 12.324 1.00 40.75 212 ILE A O 1
ATOM 1716 N N . VAL A 1 213 ? 6.834 -23.215 11.894 1.00 42.81 213 VAL A N 1
ATOM 1717 C CA . VAL A 1 213 ? 6.788 -22.582 13.210 1.00 42.81 213 VAL A CA 1
ATOM 1718 C C . VAL A 1 213 ? 5.520 -21.745 13.203 1.00 42.81 213 VAL A C 1
ATOM 1720 O O . VAL A 1 213 ? 5.475 -20.641 12.659 1.00 42.81 213 VAL A O 1
ATOM 1723 N N . ARG A 1 214 ? 4.449 -22.313 13.764 1.00 33.97 214 ARG A N 1
ATOM 1724 C CA . ARG A 1 214 ? 3.252 -21.558 14.105 1.00 33.97 214 ARG A CA 1
ATOM 1725 C C . ARG A 1 214 ? 3.687 -20.541 15.151 1.00 33.97 214 ARG A C 1
ATOM 1727 O O . ARG A 1 214 ? 3.712 -20.850 16.338 1.00 33.97 214 ARG A O 1
ATOM 1734 N N . HIS A 1 215 ? 4.026 -19.335 14.705 1.00 41.69 215 HIS A N 1
ATOM 1735 C CA . HIS A 1 215 ? 3.915 -18.168 15.558 1.00 41.69 215 HIS A CA 1
ATOM 1736 C C . HIS A 1 215 ? 2.443 -18.083 15.948 1.00 41.69 215 HIS A C 1
ATOM 1738 O O . HIS A 1 215 ? 1.611 -17.596 15.182 1.00 41.69 215 HIS A O 1
ATOM 1744 N N . GLY A 1 216 ? 2.116 -18.645 17.113 1.00 44.25 216 GLY A N 1
ATOM 1745 C CA . GLY A 1 216 ? 0.870 -18.323 17.778 1.00 44.25 216 GLY A CA 1
ATOM 1746 C C . GLY A 1 216 ? 0.796 -16.808 17.916 1.00 44.25 216 GLY A C 1
ATOM 1747 O O . GLY A 1 216 ? 1.828 -16.138 18.046 1.00 44.25 216 GLY A O 1
ATOM 1748 N N . ALA A 1 217 ? -0.420 -16.269 17.883 1.00 41.81 217 ALA A N 1
ATOM 1749 C CA . ALA A 1 217 ? -0.615 -14.923 18.386 1.00 41.81 217 ALA A CA 1
ATOM 1750 C C . ALA A 1 217 ? 0.035 -14.835 19.783 1.00 41.81 217 ALA A C 1
ATOM 1752 O O . ALA A 1 217 ? -0.035 -15.818 20.535 1.00 41.81 217 ALA A O 1
ATOM 1753 N N . PRO A 1 218 ? 0.660 -13.700 20.149 1.00 55.72 218 PRO A N 1
ATOM 1754 C CA . PRO A 1 218 ? 0.924 -13.414 21.552 1.00 55.72 218 PRO A CA 1
ATOM 1755 C C . PRO A 1 218 ? -0.351 -13.712 22.356 1.00 55.72 218 PRO A C 1
ATOM 1757 O O . PRO A 1 218 ? -1.442 -13.488 21.814 1.00 55.72 218 PRO A O 1
ATOM 1760 N N . PRO A 1 219 ? -0.244 -14.250 23.586 1.00 63.00 219 PRO A N 1
ATOM 1761 C CA . PRO A 1 219 ? -1.423 -14.550 24.392 1.00 63.00 219 PRO A CA 1
ATOM 1762 C C . PRO A 1 219 ? -2.348 -13.333 24.394 1.00 63.00 219 PRO A C 1
ATOM 1764 O O . PRO A 1 219 ? -1.865 -12.203 24.505 1.00 63.00 219 PRO A O 1
ATOM 1767 N N . GLN A 1 220 ? -3.651 -13.565 24.196 1.00 55.88 220 GLN A N 1
ATOM 1768 C CA . GLN A 1 220 ? -4.636 -12.484 24.234 1.00 55.88 220 GLN A CA 1
ATOM 1769 C C . GLN A 1 220 ? -4.412 -11.689 25.527 1.00 55.88 220 GLN A C 1
ATOM 1771 O O . GLN A 1 220 ? -4.283 -12.325 26.579 1.00 55.88 220 GLN A O 1
ATOM 1776 N N . PRO A 1 221 ? -4.305 -10.349 25.460 1.00 54.12 221 PRO A N 1
ATOM 1777 C CA . PRO A 1 221 ? -4.081 -9.556 26.656 1.00 54.12 221 PRO A CA 1
ATOM 1778 C C . PRO A 1 221 ? -5.216 -9.849 27.633 1.00 54.12 221 PRO A C 1
ATOM 1780 O O . PRO A 1 221 ? -6.393 -9.786 27.271 1.00 54.12 221 PRO A O 1
ATOM 1783 N N . ASN A 1 222 ? -4.856 -10.234 28.856 1.00 72.25 222 ASN A N 1
ATOM 1784 C CA . ASN A 1 222 ? -5.838 -10.407 29.914 1.00 72.25 222 ASN A CA 1
ATOM 1785 C C . ASN A 1 222 ? -6.473 -9.045 30.233 1.00 72.25 222 ASN A C 1
ATOM 1787 O O . ASN A 1 222 ? -5.915 -7.993 29.917 1.00 72.25 222 ASN A O 1
ATOM 1791 N N . GLN A 1 223 ? -7.653 -9.057 30.848 1.00 62.03 223 GLN A N 1
ATOM 1792 C CA . GLN A 1 223 ? -8.440 -7.837 31.038 1.00 62.03 223 GLN A CA 1
ATOM 1793 C C . GLN A 1 223 ? -7.666 -6.740 31.799 1.00 62.03 223 GLN A C 1
ATOM 1795 O O . GLN A 1 223 ? -7.733 -5.575 31.428 1.00 62.03 223 GLN A O 1
ATOM 1800 N N . GLU A 1 224 ? -6.810 -7.133 32.742 1.00 65.69 224 GLU A N 1
ATOM 1801 C CA . GLU A 1 224 ? -5.879 -6.258 33.471 1.00 65.69 224 GLU A CA 1
ATOM 1802 C C . GLU A 1 224 ? -4.856 -5.543 32.559 1.00 65.69 224 GLU A C 1
ATOM 1804 O O . GLU A 1 224 ? -4.515 -4.387 32.795 1.00 65.69 224 GLU A O 1
ATOM 1809 N N . GLN A 1 225 ? -4.360 -6.196 31.498 1.00 62.22 225 GLN A N 1
ATOM 1810 C CA . GLN A 1 225 ? -3.464 -5.566 30.515 1.00 62.22 225 GLN A CA 1
ATOM 1811 C C . GLN A 1 225 ? -4.208 -4.577 29.617 1.00 62.22 225 GLN A C 1
ATOM 1813 O O . GLN A 1 225 ? -3.638 -3.551 29.252 1.00 62.22 225 GLN A O 1
ATOM 1818 N N . LEU A 1 226 ? -5.470 -4.860 29.279 1.00 67.50 226 LEU A N 1
ATOM 1819 C CA . LEU A 1 226 ? -6.323 -3.923 28.544 1.00 67.50 226 LEU A CA 1
ATOM 1820 C C . LEU A 1 226 ? -6.637 -2.690 29.401 1.00 67.50 226 LEU A C 1
ATOM 1822 O O . LEU A 1 226 ? -6.488 -1.569 28.925 1.00 67.50 226 LEU A O 1
ATOM 1826 N N . GLU A 1 227 ? -6.978 -2.885 30.675 1.00 68.25 227 GLU A N 1
ATOM 1827 C CA . GLU A 1 227 ? -7.202 -1.805 31.643 1.00 68.25 227 GLU A CA 1
ATOM 1828 C C . GLU A 1 227 ? -5.934 -0.959 31.859 1.00 68.25 227 GLU A C 1
ATOM 1830 O O . GLU A 1 227 ? -6.017 0.269 31.890 1.00 68.25 227 GLU A O 1
ATOM 1835 N N . LEU A 1 228 ? -4.746 -1.576 31.908 1.00 67.06 228 LEU A N 1
ATOM 1836 C CA . LEU A 1 228 ? -3.472 -0.858 32.010 1.00 67.06 228 LEU A CA 1
ATOM 1837 C C . LEU A 1 228 ? -3.117 -0.084 30.725 1.00 67.06 228 LEU A C 1
ATOM 1839 O O . LEU A 1 228 ? -2.706 1.073 30.810 1.00 67.06 228 LEU A O 1
ATOM 1843 N N . GLU A 1 229 ? -3.288 -0.674 29.533 1.00 61.44 229 GLU A N 1
ATOM 1844 C CA . GLU A 1 229 ? -3.091 0.040 28.256 1.00 61.44 229 GLU A CA 1
ATOM 1845 C C . GLU A 1 229 ? -4.113 1.186 28.088 1.00 61.44 229 GLU A C 1
ATOM 1847 O O . GLU A 1 229 ? -3.759 2.248 27.572 1.00 61.44 229 GLU A O 1
ATOM 1852 N N . MET A 1 230 ? -5.343 1.030 28.596 1.00 61.06 230 MET A N 1
ATOM 1853 C CA . MET A 1 230 ? -6.347 2.100 28.663 1.00 61.06 230 MET A CA 1
ATOM 1854 C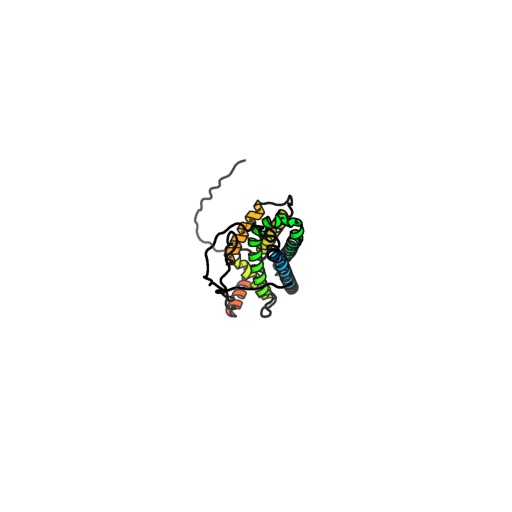 C . MET A 1 230 ? -5.986 3.202 29.666 1.00 61.06 230 MET A C 1
ATOM 1856 O O . MET A 1 230 ? -6.199 4.373 29.361 1.00 61.06 230 MET A O 1
ATOM 1860 N N . PHE A 1 231 ? -5.425 2.862 30.830 1.00 53.50 231 PHE A N 1
ATOM 1861 C CA . PHE A 1 231 ? -4.999 3.836 31.839 1.00 53.50 231 PHE A CA 1
ATOM 1862 C C . PHE A 1 231 ? -3.925 4.781 31.280 1.00 53.50 231 PHE A C 1
ATOM 1864 O O . PHE A 1 231 ? -4.098 5.998 31.303 1.00 53.50 231 PHE A O 1
ATOM 1871 N N . TRP A 1 232 ? -2.877 4.234 30.653 1.00 50.12 232 TRP A N 1
ATOM 1872 C CA . TRP A 1 232 ? -1.843 5.043 29.993 1.00 50.12 232 TRP A CA 1
ATOM 1873 C C . TRP A 1 232 ? -2.359 5.837 28.782 1.00 50.12 232 TRP A C 1
ATOM 1875 O O . TRP A 1 232 ? -1.802 6.885 28.460 1.00 50.12 232 TRP A O 1
ATOM 1885 N N . ALA A 1 233 ? -3.424 5.375 28.118 1.00 53.22 233 ALA A N 1
ATOM 1886 C CA . ALA A 1 233 ? -4.081 6.127 27.048 1.00 53.22 233 ALA A CA 1
ATOM 1887 C C . ALA A 1 233 ? -4.975 7.272 27.568 1.00 53.22 233 ALA A C 1
ATOM 1889 O O . ALA A 1 233 ? -5.185 8.246 26.847 1.00 53.22 233 ALA A O 1
ATOM 1890 N N . ALA A 1 234 ? -5.491 7.172 28.798 1.00 51.09 234 ALA A N 1
ATOM 1891 C CA . ALA A 1 234 ? -6.301 8.209 29.437 1.00 51.09 234 ALA A CA 1
ATOM 1892 C C . ALA A 1 234 ? -5.447 9.314 30.087 1.00 51.09 234 ALA A C 1
ATOM 1894 O O . ALA A 1 234 ? -5.820 10.484 30.033 1.00 51.09 234 ALA A O 1
ATOM 1895 N N . ASP A 1 235 ? -4.286 8.964 30.651 1.00 43.09 235 ASP A N 1
ATOM 1896 C CA . ASP A 1 235 ? -3.426 9.897 31.402 1.00 43.09 235 ASP A CA 1
ATOM 1897 C C . ASP A 1 235 ? -2.565 10.817 30.503 1.00 43.09 235 ASP A C 1
ATOM 1899 O O . ASP A 1 235 ? -1.906 11.745 30.971 1.00 43.09 235 ASP A O 1
ATOM 1903 N N . GLY A 1 236 ? -2.615 10.633 29.176 1.00 41.69 236 GLY A N 1
ATOM 1904 C CA . GLY A 1 236 ? -1.921 11.470 28.184 1.00 41.69 236 GLY A CA 1
ATOM 1905 C C . GLY A 1 236 ? -2.430 12.918 28.055 1.00 41.69 236 GLY A C 1
ATOM 1906 O O . GLY A 1 236 ? -2.037 13.615 27.120 1.00 41.69 236 GLY A O 1
ATOM 1907 N N . GLY A 1 237 ? -3.316 13.365 28.952 1.00 40.25 237 GLY A N 1
ATOM 1908 C CA . GLY A 1 237 ? -3.999 14.663 28.920 1.00 40.25 237 GLY A CA 1
ATOM 1909 C C . GLY A 1 237 ? -3.609 15.659 30.022 1.00 40.25 237 GLY A C 1
ATOM 1910 O O . GLY A 1 237 ? -4.261 16.695 30.130 1.00 40.25 237 GLY A O 1
ATOM 1911 N N . ALA A 1 238 ? -2.588 15.382 30.844 1.00 32.38 238 ALA A N 1
ATOM 1912 C CA . ALA A 1 238 ? -2.209 16.238 31.975 1.00 32.38 238 ALA A CA 1
ATOM 1913 C C . ALA A 1 238 ? -0.792 16.831 31.846 1.00 32.38 238 ALA A C 1
ATOM 1915 O O . ALA A 1 238 ? 0.215 16.155 32.042 1.00 32.38 238 ALA A O 1
ATOM 1916 N N . SER A 1 239 ? -0.706 18.138 31.581 1.00 42.38 239 SER A N 1
ATOM 1917 C CA . SER A 1 239 ? 0.549 18.895 31.644 1.00 42.38 239 SER A CA 1
ATOM 1918 C C . SER A 1 239 ? 0.816 19.450 33.051 1.00 42.38 239 SER A C 1
ATOM 1920 O O . SER A 1 239 ? 0.195 20.434 33.451 1.00 42.38 239 SER A O 1
ATOM 1922 N N . VAL A 1 240 ? 1.797 18.887 33.756 1.00 36.00 240 VAL A N 1
ATOM 1923 C CA . VAL A 1 240 ? 2.544 19.498 34.878 1.00 36.00 240 VAL A CA 1
ATOM 1924 C C . VAL A 1 240 ? 3.949 18.875 34.815 1.00 36.00 240 VAL A C 1
ATOM 1926 O O . VAL A 1 240 ? 4.061 17.684 34.562 1.00 36.00 240 VAL A O 1
ATOM 1929 N N . GLY A 1 241 ? 5.077 19.555 34.990 1.00 31.84 241 GLY A N 1
ATOM 1930 C CA . GLY A 1 241 ? 5.360 20.914 35.446 1.00 31.84 241 GLY A CA 1
ATOM 1931 C C . GLY A 1 241 ? 6.694 20.868 36.208 1.00 31.84 241 GLY A C 1
ATOM 1932 O O . GLY A 1 241 ? 6.955 19.902 36.914 1.00 31.84 241 GLY A O 1
ATOM 1933 N N . ASP A 1 242 ? 7.544 21.870 35.993 1.00 32.44 242 ASP A N 1
ATOM 1934 C CA . ASP A 1 242 ? 8.927 22.034 36.482 1.00 32.44 242 ASP A CA 1
ATOM 1935 C C . ASP A 1 242 ? 9.373 21.322 37.780 1.00 32.44 242 ASP A C 1
ATOM 1937 O O . ASP A 1 242 ? 8.702 21.411 38.808 1.00 32.44 242 ASP A O 1
ATOM 1941 N N . SER A 1 243 ? 10.620 20.812 37.778 1.00 31.56 243 SER A N 1
ATOM 1942 C CA . SER A 1 243 ? 11.617 21.085 38.842 1.00 31.56 243 SER A CA 1
ATOM 1943 C C . SER A 1 243 ? 13.036 20.577 38.510 1.00 31.56 243 SER A C 1
ATOM 1945 O O . SER A 1 243 ? 13.365 19.411 38.694 1.00 31.56 243 SER A O 1
ATOM 1947 N N . SER A 1 244 ? 13.892 21.508 38.073 1.00 31.31 244 SER A N 1
ATOM 1948 C CA . SER A 1 244 ? 15.324 21.672 38.419 1.00 31.31 244 SER A CA 1
ATOM 1949 C C . SER A 1 244 ? 16.202 20.469 38.845 1.00 31.31 244 SER A C 1
ATOM 1951 O O . SER A 1 244 ? 15.989 19.890 39.910 1.00 31.31 244 SER A O 1
ATOM 1953 N N . GLY A 1 245 ? 17.365 20.278 38.190 1.00 28.38 245 GLY A N 1
ATOM 1954 C CA . GLY A 1 245 ? 18.472 19.551 38.841 1.00 28.38 245 GLY A CA 1
ATOM 1955 C C . GLY A 1 245 ? 19.756 19.231 38.053 1.00 28.38 245 GLY A C 1
ATOM 1956 O O . GLY A 1 245 ? 19.899 18.127 37.553 1.00 28.38 245 GLY A O 1
ATOM 1957 N N . VAL A 1 246 ? 20.762 20.115 38.162 1.00 32.62 246 VAL A N 1
ATOM 1958 C CA . VAL A 1 246 ? 22.225 19.845 38.043 1.00 32.62 246 VAL A CA 1
ATOM 1959 C C . VAL A 1 246 ? 22.889 19.908 36.645 1.00 32.62 246 VAL A C 1
ATOM 1961 O O . VAL A 1 246 ? 22.351 19.526 35.615 1.00 32.62 246 VAL A O 1
ATOM 1964 N N . LYS A 1 247 ? 24.100 20.492 36.647 1.00 34.56 247 LYS A N 1
ATOM 1965 C CA . LYS A 1 247 ? 24.892 20.978 35.503 1.00 34.56 247 LYS A CA 1
ATOM 1966 C C . LYS A 1 247 ? 25.831 19.919 34.909 1.00 34.56 247 LYS A C 1
ATOM 1968 O O . LYS A 1 247 ? 26.473 19.185 35.652 1.00 34.56 247 LYS A O 1
ATOM 1973 N N . GLY A 1 248 ? 26.082 20.025 33.603 1.00 32.00 248 GLY A N 1
ATOM 1974 C CA . GLY A 1 248 ? 27.289 19.517 32.940 1.00 32.00 248 GLY A CA 1
ATOM 1975 C C . GLY A 1 248 ? 27.514 20.248 31.606 1.00 32.00 248 GLY A C 1
ATOM 1976 O O . GLY A 1 248 ? 26.572 20.316 30.818 1.00 32.00 248 GLY A O 1
ATOM 1977 N N . PRO A 1 249 ? 28.692 20.843 31.332 1.00 33.59 249 PRO A N 1
ATOM 1978 C CA . PRO A 1 249 ? 28.935 21.535 30.070 1.00 33.59 249 PRO A CA 1
ATOM 1979 C C . PRO A 1 249 ? 29.355 20.539 28.981 1.00 33.59 249 PRO A C 1
ATOM 1981 O O . PRO A 1 249 ? 30.400 19.902 29.091 1.00 33.59 249 PRO A O 1
ATOM 1984 N N . VAL A 1 250 ? 28.579 20.445 27.901 1.00 37.38 250 VAL A N 1
ATOM 1985 C CA . VAL A 1 250 ? 29.004 19.761 26.671 1.00 37.38 250 VAL A CA 1
ATOM 1986 C C . VAL A 1 250 ? 29.457 20.822 25.674 1.00 37.38 250 VAL A C 1
ATOM 1988 O O . VAL A 1 250 ? 28.691 21.712 25.313 1.00 37.38 250 VAL A O 1
ATOM 1991 N N . GLN A 1 251 ? 30.723 20.755 25.260 1.00 32.25 251 GLN A N 1
ATOM 1992 C CA . GLN A 1 251 ? 31.278 21.652 24.247 1.00 32.25 251 GLN A CA 1
ATOM 1993 C C . GLN A 1 251 ? 30.628 21.380 22.886 1.00 32.25 251 GLN A C 1
ATOM 1995 O O . GLN A 1 251 ? 30.760 20.287 22.337 1.00 32.25 251 GLN A O 1
ATOM 2000 N N . THR A 1 252 ? 29.981 22.395 22.314 1.00 32.72 252 THR A N 1
ATOM 2001 C CA . THR A 1 252 ? 29.478 22.354 20.937 1.00 32.72 252 THR A CA 1
ATOM 2002 C C . THR A 1 252 ? 30.501 22.992 20.004 1.00 32.72 252 THR A C 1
ATOM 2004 O O . THR A 1 252 ? 30.559 24.215 19.878 1.00 32.72 252 THR A O 1
ATOM 2007 N N . THR A 1 253 ? 31.302 22.172 19.325 1.00 33.25 253 THR A N 1
ATOM 2008 C CA . THR A 1 253 ? 32.185 22.647 18.251 1.00 33.25 253 THR A CA 1
ATOM 2009 C C . THR A 1 253 ? 31.372 22.850 16.974 1.00 33.25 253 THR A C 1
ATOM 2011 O O . THR A 1 253 ? 31.098 21.902 16.241 1.00 33.25 253 THR A O 1
ATOM 2014 N N . PHE A 1 254 ? 30.999 24.098 16.690 1.00 30.88 254 PHE A N 1
ATOM 2015 C CA . PHE A 1 254 ? 30.522 24.495 15.366 1.00 30.88 254 PHE A CA 1
ATOM 2016 C C . PHE A 1 254 ? 31.687 24.459 14.367 1.00 30.88 254 PHE A C 1
ATOM 2018 O O . PHE A 1 254 ? 32.655 25.201 14.524 1.00 30.88 254 PHE A O 1
ATOM 2025 N N . MET A 1 255 ? 31.569 23.663 13.302 1.00 33.09 255 MET A N 1
ATOM 2026 C CA . MET A 1 255 ? 32.307 23.919 12.063 1.00 33.09 255 MET A CA 1
ATOM 2027 C C . MET A 1 255 ? 31.387 24.646 11.088 1.00 33.09 255 MET A C 1
ATOM 2029 O O . MET A 1 255 ? 30.484 24.053 10.503 1.00 33.09 255 MET A O 1
ATOM 2033 N N . SER A 1 256 ? 31.620 25.949 10.936 1.00 32.41 256 SER A N 1
ATOM 2034 C CA . SER A 1 256 ? 30.999 26.747 9.884 1.00 32.41 256 SER A CA 1
ATOM 2035 C C . SER A 1 256 ? 31.739 26.505 8.572 1.00 32.41 256 SER A C 1
ATOM 2037 O O . SER A 1 256 ? 32.946 26.729 8.499 1.00 32.41 256 SER A O 1
ATOM 2039 N N . VAL A 1 257 ? 31.018 26.084 7.535 1.00 32.62 257 VAL A N 1
ATOM 2040 C CA . VAL A 1 257 ? 31.516 26.100 6.155 1.00 32.62 257 VAL A CA 1
ATOM 2041 C C . VAL A 1 257 ? 31.131 27.444 5.547 1.00 32.62 257 VAL A C 1
ATOM 2043 O O . VAL A 1 257 ? 29.948 27.756 5.435 1.00 32.62 257 VAL A O 1
ATOM 2046 N N . THR A 1 258 ? 32.131 28.247 5.198 1.00 40.47 258 THR A N 1
ATOM 2047 C CA . THR A 1 258 ? 31.946 29.516 4.482 1.00 40.47 258 THR A CA 1
ATOM 2048 C C . THR A 1 258 ? 31.829 29.246 2.980 1.00 40.47 258 THR A C 1
ATOM 2050 O O . THR A 1 258 ? 32.518 28.364 2.466 1.00 40.47 258 THR A O 1
ATOM 2053 N N . ILE A 1 259 ? 30.947 29.995 2.309 1.00 44.88 259 ILE A N 1
ATOM 2054 C CA . ILE A 1 259 ? 30.797 30.051 0.843 1.00 44.88 259 ILE A CA 1
ATOM 2055 C C . ILE A 1 259 ? 31.862 30.988 0.264 1.00 44.88 259 ILE A C 1
ATOM 2057 O O . ILE A 1 259 ? 32.018 32.084 0.849 1.00 44.88 259 ILE A O 1
#

Sequence (259 aa):
MITSRPSSPGIIRPRMHVNNELVATSRGPVTDVCALRMEELFGCWQEARRADKISARLLVIRTELDEHYEHISAVLKEVECSSRLLRDLYDLFPIYRSRVPMVLYYLQIILPTMCKTMRDMTIYIENDALTIKDQWVVMNNRLSAQGGMTLAQRFLMYCEALVQTVRLLSRSPLYDPTSLELLRVRHMRLRKLQGLPALIPYGIVEQPLGQIVRHGAPPQPNQEQLELEMFWAADGGASVGDSSGVKGPVQTTFMSVTI